Protein AF-A0AAV2DSJ8-F1 (afdb_monomer)

Radius of gyration: 17.19 Å; Cα contacts (8 Å, |Δi|>4): 142; chains: 1; bounding box: 40×31×48 Å

Sequence (180 aa):
MPILDLSQDTAHWESLSPNERHFITHILAFFAASNGIFLENLAGWFMKEVQFAEARAFYGFQIAIENIHSEMHILLLETYIKDFDEKSRLLCAIEMVPCVAEKAQWALKWIDSGESFAERLIVFACVEGIFFSDSFCTIFWLKKRGLMPVLTFSNELISRDEVLHCDFACLRWRGIGIRD

Foldseek 3Di:
DPDDDCPQQQVLLVVDDPVVNVVLLLLLLLLLQQLVLLLCLLVPPVCVVDDDPVVNVVSVVLSVVSVVSNVLSLVVNVSNDPDPVVNVLSNVCCPRPVVSVVVNVVLVCLSPDPDDPLVNLVSSLCCLPPVCPVSLVVLVVCVVVVHNVSSNVSSVVSNVSSVVSSVVSVVVSVCPPVPD

Secondary structure (DSSP, 8-state):
------HHHHHHHHHS-HHHHHHHHHHHHHHHHHHHHHHHHIIIIIHHH---HHHHHHHHHHHHHHHHHHHHHHHHHHHH---HHHHHHHHTHHHH-HHHHHHHHHHHHHHT----HHHHHHHHHHIIIIITHHHHHHHHHHHHTT--HHHHHHHHHHHHHHHHHHHHHHHHHHTTTT--

InterPro domains:
  IPR000358 Ribonucleotide reductase small subunit family [PF00268] (5-171)
  IPR000358 Ribonucleotide reductase small subunit family [PTHR23409] (5-171)
  IPR009078 Ferritin-like superfamily [SSF47240] (4-172)
  IPR012348 Ribonucleotide reductase-like [G3DSA:1.10.620.20] (4-177)
  IPR033909 Ribonucleotide reductase small subunit [cd01049] (5-171)

Structure (mmCIF, N/CA/C/O backbone):
data_AF-A0AAV2DSJ8-F1
#
_entry.id   AF-A0AAV2DSJ8-F1
#
loop_
_atom_site.group_PDB
_atom_site.id
_atom_site.type_symbol
_atom_site.label_atom_id
_atom_site.label_alt_id
_atom_site.label_comp_id
_atom_site.label_asym_id
_atom_site.label_entity_id
_atom_site.label_seq_id
_atom_site.pdbx_PDB_ins_code
_atom_site.Cartn_x
_atom_site.Cartn_y
_atom_site.Cartn_z
_atom_site.occupancy
_atom_site.B_iso_or_equiv
_atom_site.auth_seq_id
_atom_site.auth_comp_id
_atom_site.auth_asym_id
_atom_site.auth_atom_id
_atom_site.pdbx_PDB_model_num
ATOM 1 N N . MET A 1 1 ? 16.284 -4.602 5.422 1.00 45.22 1 MET A N 1
ATOM 2 C CA . MET A 1 1 ? 15.963 -6.028 5.665 1.00 45.22 1 MET A CA 1
ATOM 3 C C . MET A 1 1 ? 16.398 -6.885 4.454 1.00 45.22 1 MET A C 1
ATOM 5 O O . MET A 1 1 ? 15.988 -6.548 3.354 1.00 45.22 1 MET A O 1
ATOM 9 N N . PRO A 1 2 ? 17.253 -7.930 4.568 1.00 48.06 2 PRO A N 1
ATOM 10 C CA . PRO A 1 2 ? 17.905 -8.589 3.416 1.00 48.06 2 PRO A CA 1
ATOM 11 C C . PRO A 1 2 ? 17.187 -9.865 2.914 1.00 48.06 2 PRO A C 1
ATOM 13 O O . PRO A 1 2 ? 17.845 -10.853 2.603 1.00 48.06 2 PRO A O 1
ATOM 16 N N . ILE A 1 3 ? 15.850 -9.907 2.902 1.00 63.84 3 ILE A N 1
ATOM 17 C CA . ILE A 1 3 ? 15.117 -11.180 2.703 1.00 63.84 3 ILE A CA 1
ATOM 18 C C . ILE A 1 3 ? 14.783 -11.466 1.226 1.00 63.84 3 ILE A C 1
ATOM 20 O O . ILE A 1 3 ? 14.588 -12.624 0.866 1.00 63.84 3 ILE A O 1
ATOM 24 N N . LEU A 1 4 ? 14.752 -10.457 0.349 1.00 76.44 4 LEU A N 1
ATOM 25 C CA . LEU A 1 4 ? 14.287 -10.621 -1.034 1.00 76.44 4 LEU A CA 1
ATOM 26 C C . LEU A 1 4 ? 15.348 -10.173 -2.045 1.00 76.44 4 LEU A C 1
ATOM 28 O O . LEU A 1 4 ? 15.800 -9.030 -2.022 1.00 76.44 4 LEU A O 1
ATOM 32 N N . ASP A 1 5 ? 15.740 -11.087 -2.935 1.00 84.88 5 ASP A N 1
ATOM 33 C CA . ASP A 1 5 ? 16.658 -10.812 -4.042 1.00 84.88 5 ASP A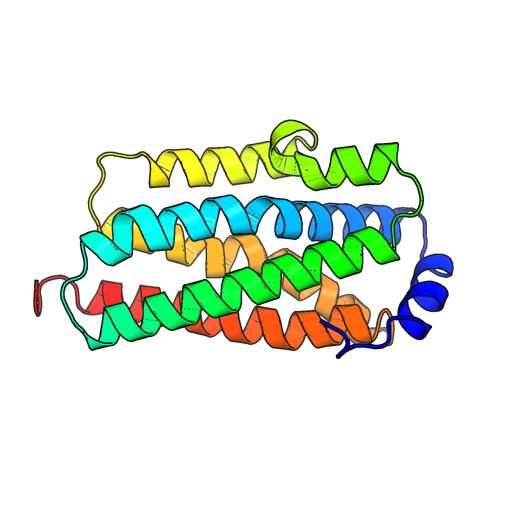 CA 1
ATOM 34 C C . ASP A 1 5 ? 15.907 -10.188 -5.227 1.00 84.88 5 ASP A C 1
ATOM 36 O O . ASP A 1 5 ? 15.189 -10.867 -5.959 1.00 84.88 5 ASP A O 1
ATOM 40 N N . LEU A 1 6 ? 16.099 -8.882 -5.422 1.00 89.88 6 LEU A N 1
ATOM 41 C CA . LEU A 1 6 ? 15.472 -8.080 -6.477 1.00 89.88 6 LEU A CA 1
ATOM 42 C C . LEU A 1 6 ? 16.240 -8.085 -7.813 1.00 89.88 6 LEU A C 1
ATOM 44 O O . LEU A 1 6 ? 15.896 -7.333 -8.734 1.00 89.88 6 LEU A O 1
ATOM 48 N N . SER A 1 7 ? 17.285 -8.906 -7.947 1.00 88.38 7 SER A N 1
ATOM 49 C CA . SER A 1 7 ? 18.089 -8.975 -9.173 1.00 88.38 7 SER A CA 1
ATOM 50 C C . SER A 1 7 ? 17.243 -9.329 -10.404 1.00 88.38 7 SER A C 1
ATOM 52 O O . SER A 1 7 ? 17.352 -8.670 -11.441 1.00 88.38 7 SER A O 1
ATOM 54 N N . GLN A 1 8 ? 16.336 -10.302 -10.272 1.00 91.62 8 GLN A N 1
ATOM 55 C CA . GLN A 1 8 ? 15.428 -10.722 -11.347 1.00 91.62 8 GLN A CA 1
ATOM 56 C C . GLN A 1 8 ? 14.412 -9.632 -11.705 1.00 91.62 8 GLN A C 1
ATOM 58 O O . GLN A 1 8 ? 14.163 -9.375 -12.884 1.00 91.62 8 GLN A O 1
ATOM 63 N N . ASP A 1 9 ? 13.868 -8.944 -10.700 1.00 94.62 9 ASP A N 1
ATOM 64 C CA . ASP A 1 9 ? 12.917 -7.855 -10.917 1.00 94.62 9 ASP A CA 1
ATOM 65 C C . ASP A 1 9 ? 13.539 -6.693 -11.689 1.00 94.62 9 ASP A C 1
ATOM 67 O O . ASP A 1 9 ? 12.859 -6.089 -12.512 1.00 94.62 9 ASP A O 1
ATOM 71 N N . THR A 1 10 ? 14.827 -6.402 -11.485 1.00 94.44 10 THR A N 1
ATOM 72 C CA . THR A 1 10 ? 15.518 -5.336 -12.231 1.00 94.44 10 THR A CA 1
ATOM 73 C C . THR A 1 10 ? 15.554 -5.646 -13.731 1.00 94.44 10 THR A C 1
ATOM 75 O O . THR A 1 10 ? 15.227 -4.784 -14.545 1.00 94.44 10 THR A O 1
ATOM 78 N N . ALA A 1 11 ? 15.859 -6.891 -14.109 1.00 94.75 11 ALA A N 1
ATOM 79 C CA . ALA A 1 11 ? 15.831 -7.310 -15.512 1.00 94.75 11 ALA A CA 1
ATOM 80 C C . ALA A 1 11 ? 14.408 -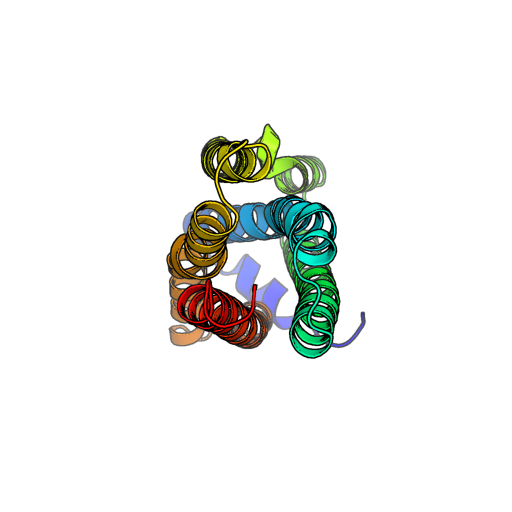7.268 -16.097 1.00 94.75 11 ALA A C 1
ATOM 82 O O . ALA A 1 11 ? 14.200 -6.818 -17.226 1.00 94.75 11 ALA A O 1
ATOM 83 N N . HIS A 1 12 ? 13.406 -7.699 -15.323 1.00 97.06 12 HIS A N 1
ATOM 84 C CA . HIS A 1 12 ? 12.007 -7.622 -15.745 1.00 97.06 12 HIS A CA 1
ATOM 85 C C . HIS A 1 12 ? 11.556 -6.167 -15.926 1.00 97.06 12 HIS A C 1
ATOM 87 O O . HIS A 1 12 ? 10.930 -5.853 -16.937 1.00 97.06 12 HIS A O 1
ATOM 93 N N . TRP A 1 13 ? 11.927 -5.270 -15.012 1.00 97.06 13 TRP A N 1
ATOM 94 C CA . TRP A 1 13 ? 11.601 -3.844 -15.047 1.00 97.06 13 TRP A CA 1
ATOM 95 C C . TRP A 1 13 ? 12.080 -3.152 -16.328 1.00 97.06 13 TRP A C 1
ATOM 97 O O . TRP A 1 13 ? 11.339 -2.387 -16.955 1.00 97.06 13 TRP A O 1
ATOM 107 N N . GLU A 1 14 ? 13.307 -3.451 -16.753 1.00 95.44 14 GLU A N 1
ATOM 108 C CA . GLU A 1 14 ? 13.881 -2.918 -17.991 1.00 95.44 14 GLU A CA 1
ATOM 109 C C . GLU A 1 14 ? 13.127 -3.410 -19.236 1.00 95.44 14 GLU A C 1
ATOM 111 O O . GLU A 1 14 ? 12.972 -2.656 -20.198 1.00 95.44 14 GLU A O 1
ATOM 116 N N . SER A 1 15 ? 12.585 -4.633 -19.195 1.00 95.75 15 SER A N 1
ATOM 117 C CA . SER A 1 15 ? 11.810 -5.221 -20.298 1.00 95.75 15 SER A CA 1
ATOM 118 C C . SER A 1 15 ? 10.382 -4.673 -20.438 1.00 95.75 15 SER A C 1
ATOM 120 O O . SER A 1 15 ? 9.751 -4.864 -21.479 1.00 95.75 15 SER A O 1
ATOM 122 N N . LEU A 1 16 ? 9.860 -3.990 -19.411 1.00 97.12 16 LEU A N 1
ATOM 123 C CA . LEU A 1 16 ? 8.516 -3.413 -19.441 1.00 97.12 16 LEU A CA 1
ATOM 124 C C . LEU A 1 16 ? 8.416 -2.261 -20.449 1.00 97.12 16 LEU A C 1
ATOM 126 O O . LEU A 1 16 ? 9.377 -1.544 -20.740 1.00 97.12 16 LEU A O 1
ATOM 130 N N . SER A 1 17 ? 7.214 -2.026 -20.961 1.00 97.25 17 SER A N 1
ATOM 131 C CA . SER A 1 17 ? 6.927 -0.827 -21.741 1.00 97.25 17 SER A CA 1
ATOM 132 C C . SER A 1 17 ? 6.966 0.431 -20.859 1.00 97.25 17 SER A C 1
ATOM 134 O O . SER A 1 17 ? 6.740 0.359 -19.646 1.00 97.25 17 SER A O 1
ATOM 136 N N . PRO A 1 18 ? 7.191 1.621 -21.447 1.00 96.81 18 PRO A N 1
ATOM 137 C CA . PRO A 1 18 ? 7.135 2.879 -20.704 1.00 96.81 18 PRO A CA 1
ATOM 138 C C . PRO A 1 18 ? 5.812 3.086 -19.955 1.00 96.81 18 PRO A C 1
ATOM 140 O O . PRO A 1 18 ? 5.823 3.584 -18.834 1.00 96.81 18 PRO A O 1
ATOM 143 N N . ASN A 1 19 ? 4.690 2.654 -20.541 1.00 96.56 19 ASN A N 1
ATOM 144 C CA . ASN A 1 19 ? 3.367 2.779 -19.927 1.00 96.56 19 ASN A CA 1
ATOM 145 C C . ASN A 1 19 ? 3.203 1.847 -18.720 1.00 96.56 19 ASN A C 1
ATOM 147 O O . ASN A 1 19 ? 2.654 2.263 -17.705 1.00 96.56 19 ASN A O 1
ATOM 151 N N . GLU A 1 20 ? 3.700 0.609 -18.803 1.00 96.31 20 GLU A N 1
ATOM 152 C CA . GLU A 1 20 ? 3.684 -0.321 -17.666 1.00 96.31 20 GLU A CA 1
ATOM 153 C C . GLU A 1 20 ? 4.554 0.193 -16.523 1.00 96.31 20 GLU A C 1
ATOM 155 O O . GLU A 1 20 ? 4.098 0.206 -15.382 1.00 96.31 20 GLU A O 1
ATOM 160 N N . ARG A 1 21 ? 5.767 0.683 -16.827 1.00 96.38 21 ARG A N 1
ATOM 161 C CA . ARG A 1 21 ? 6.623 1.313 -15.814 1.00 96.38 21 ARG A CA 1
ATOM 162 C C . ARG A 1 21 ? 5.930 2.506 -15.177 1.00 96.38 21 ARG A C 1
ATOM 164 O O . ARG A 1 21 ? 5.826 2.550 -13.962 1.00 96.38 21 ARG A O 1
ATOM 171 N N . HIS A 1 22 ? 5.401 3.428 -15.981 1.00 93.38 22 HIS A N 1
ATOM 172 C CA . HIS A 1 22 ? 4.687 4.601 -15.479 1.00 93.38 22 HIS A CA 1
ATOM 173 C C . HIS A 1 22 ? 3.554 4.210 -14.522 1.00 93.38 22 HIS A C 1
ATOM 175 O O . HIS A 1 22 ? 3.459 4.762 -13.427 1.00 93.38 22 HIS A O 1
ATOM 181 N N . PHE A 1 23 ? 2.743 3.224 -14.907 1.00 93.50 23 PHE A N 1
ATOM 182 C CA . PHE A 1 23 ? 1.622 2.753 -14.105 1.00 93.50 23 PHE A CA 1
ATOM 183 C C . PHE A 1 23 ? 2.072 2.127 -12.774 1.00 93.50 23 PHE A C 1
ATOM 185 O O . PHE A 1 23 ? 1.590 2.520 -11.713 1.00 93.50 23 PHE A O 1
ATOM 192 N N . ILE A 1 24 ? 3.043 1.208 -12.810 1.00 95.31 24 ILE A N 1
ATOM 193 C CA . ILE A 1 24 ? 3.575 0.545 -11.607 1.00 95.31 24 ILE A CA 1
ATOM 194 C C . ILE A 1 24 ? 4.252 1.558 -10.680 1.00 95.31 24 ILE A C 1
ATOM 196 O O . ILE A 1 24 ? 4.048 1.512 -9.470 1.00 95.31 24 ILE A O 1
ATOM 200 N N . THR A 1 25 ? 5.013 2.503 -11.234 1.00 93.75 25 THR A N 1
ATOM 201 C CA . THR A 1 25 ? 5.666 3.565 -10.466 1.00 93.75 25 THR A CA 1
ATOM 202 C C . THR A 1 25 ? 4.655 4.392 -9.677 1.00 93.75 25 THR A C 1
ATOM 204 O O . THR A 1 25 ? 4.896 4.683 -8.510 1.00 93.75 25 THR A O 1
ATOM 207 N N . HIS A 1 26 ? 3.513 4.747 -10.275 1.00 91.38 26 HIS A N 1
ATOM 208 C CA . HIS A 1 26 ? 2.488 5.535 -9.583 1.00 91.38 26 HIS A CA 1
ATOM 209 C C . HIS A 1 26 ? 1.773 4.731 -8.492 1.00 91.38 26 HIS A C 1
ATOM 211 O O . HIS A 1 26 ? 1.467 5.291 -7.443 1.00 91.38 26 HIS A O 1
ATOM 217 N N . ILE A 1 27 ? 1.575 3.423 -8.693 1.00 92.81 27 ILE A N 1
ATOM 218 C CA . ILE A 1 27 ? 1.076 2.526 -7.640 1.00 92.81 27 ILE A CA 1
ATOM 219 C C . ILE A 1 27 ? 2.057 2.468 -6.464 1.00 92.81 27 ILE A C 1
ATOM 221 O O . ILE A 1 27 ? 1.659 2.664 -5.319 1.00 92.81 27 ILE A O 1
ATOM 225 N N . LEU A 1 28 ? 3.344 2.235 -6.733 1.00 92.88 28 LEU A N 1
ATOM 226 C CA . LEU A 1 28 ? 4.359 2.156 -5.679 1.00 92.88 28 LEU A CA 1
ATOM 227 C C . LEU A 1 28 ? 4.521 3.483 -4.937 1.00 92.88 28 LEU A C 1
ATOM 229 O O . LEU A 1 28 ? 4.700 3.480 -3.727 1.00 92.88 28 LEU A O 1
ATOM 233 N N . ALA A 1 29 ? 4.424 4.609 -5.644 1.00 90.38 29 ALA A N 1
ATOM 234 C CA . ALA A 1 29 ? 4.484 5.934 -5.041 1.00 90.38 29 ALA A CA 1
ATOM 235 C C . ALA A 1 29 ? 3.280 6.209 -4.133 1.00 90.38 29 ALA A C 1
ATOM 237 O O . ALA A 1 29 ? 3.445 6.754 -3.045 1.00 90.38 29 ALA A O 1
ATOM 238 N N . PHE A 1 30 ? 2.082 5.787 -4.551 1.00 88.75 30 PHE A N 1
ATOM 239 C CA . PHE A 1 30 ? 0.900 5.827 -3.698 1.00 88.75 30 PHE A CA 1
ATOM 240 C C . PHE A 1 30 ? 1.131 5.029 -2.413 1.00 88.75 30 PHE A C 1
ATOM 242 O O . PHE A 1 30 ? 1.009 5.608 -1.341 1.00 88.75 30 PHE A O 1
ATOM 249 N N . PHE A 1 31 ? 1.546 3.763 -2.512 1.00 89.19 31 PHE A N 1
ATOM 250 C CA . PHE A 1 31 ? 1.772 2.912 -1.342 1.00 89.19 31 PHE A CA 1
ATOM 251 C C . PHE A 1 31 ? 2.898 3.401 -0.419 1.00 89.19 31 PHE A C 1
ATOM 253 O O . PHE A 1 31 ? 2.742 3.421 0.801 1.00 89.19 31 PHE A O 1
ATOM 260 N N . ALA A 1 32 ? 4.033 3.821 -0.987 1.00 85.69 32 ALA A N 1
ATOM 261 C CA . ALA A 1 32 ? 5.176 4.306 -0.215 1.00 85.69 32 ALA A CA 1
ATOM 262 C C . ALA A 1 32 ? 4.839 5.583 0.568 1.00 85.69 32 ALA A C 1
ATOM 264 O O . ALA A 1 32 ? 5.320 5.765 1.684 1.00 85.69 32 ALA A O 1
ATOM 265 N N . ALA A 1 33 ? 4.004 6.452 -0.005 1.00 78.69 33 ALA A N 1
ATOM 266 C CA . ALA A 1 33 ? 3.593 7.688 0.641 1.00 78.69 33 ALA A CA 1
ATOM 267 C C . ALA A 1 33 ? 2.410 7.474 1.607 1.00 78.69 33 ALA A C 1
ATOM 269 O O . ALA A 1 33 ? 2.335 8.126 2.646 1.00 78.69 33 ALA A O 1
ATOM 270 N N . SER A 1 34 ? 1.489 6.554 1.301 1.00 71.50 34 SER A N 1
ATOM 271 C CA . SER A 1 34 ? 0.226 6.418 2.029 1.00 71.50 34 SER A CA 1
ATOM 272 C C . SER A 1 34 ? 0.352 5.783 3.412 1.00 71.50 34 SER A C 1
ATOM 274 O O . SER A 1 34 ? -0.379 6.178 4.321 1.00 71.50 34 SER A O 1
ATOM 276 N N . ASN A 1 35 ? 1.278 4.838 3.607 1.00 67.44 35 ASN A N 1
ATOM 277 C CA . ASN A 1 35 ? 1.352 4.094 4.868 1.00 67.44 35 ASN A CA 1
ATOM 278 C C . ASN A 1 35 ? 1.669 4.982 6.079 1.00 67.44 35 ASN A C 1
ATOM 280 O O . ASN A 1 35 ? 1.156 4.720 7.163 1.00 67.44 35 ASN A O 1
ATOM 284 N N . GLY A 1 36 ? 2.431 6.069 5.908 1.00 66.31 36 GLY A N 1
ATOM 285 C CA . GLY A 1 36 ? 2.709 7.019 6.994 1.00 66.31 36 GLY A CA 1
ATOM 286 C C . GLY A 1 36 ? 1.443 7.685 7.550 1.00 66.31 36 GLY A C 1
ATOM 287 O O . GLY A 1 36 ? 1.273 7.764 8.765 1.00 66.31 36 GLY A O 1
ATOM 288 N N . ILE A 1 37 ? 0.513 8.078 6.672 1.00 67.44 37 ILE A N 1
ATOM 289 C CA . ILE A 1 37 ? -0.769 8.690 7.064 1.00 67.44 37 ILE A CA 1
ATOM 290 C C . ILE A 1 37 ? -1.642 7.685 7.829 1.00 67.44 37 ILE A C 1
ATOM 292 O O . ILE A 1 37 ? -2.260 8.022 8.841 1.00 67.44 37 ILE A O 1
ATOM 296 N N . PHE A 1 38 ? -1.700 6.438 7.358 1.00 68.00 38 PHE A N 1
ATOM 297 C CA . PHE A 1 38 ? -2.542 5.413 7.976 1.00 68.00 38 PHE A CA 1
ATOM 298 C C . PHE A 1 38 ? -1.984 4.923 9.318 1.00 68.00 38 PHE A C 1
ATOM 300 O O . PHE A 1 38 ? -2.752 4.744 10.268 1.00 68.00 38 PHE A O 1
ATOM 307 N N . LEU A 1 39 ? -0.656 4.818 9.445 1.00 70.31 39 LEU A N 1
ATOM 308 C CA . LEU A 1 39 ? 0.037 4.531 10.705 1.00 70.31 39 LEU A CA 1
ATOM 309 C C . LEU A 1 39 ? -0.227 5.595 11.775 1.00 70.31 39 LEU A C 1
ATOM 311 O O . LEU A 1 39 ? -0.521 5.246 12.922 1.00 70.31 39 LEU A O 1
ATOM 315 N N . GLU A 1 40 ? -0.163 6.881 11.414 1.00 67.00 40 GLU A N 1
ATOM 316 C CA . GLU A 1 40 ? -0.476 7.976 12.340 1.00 67.00 40 GLU A CA 1
ATOM 317 C C . GLU A 1 40 ? -1.929 7.913 12.829 1.00 67.00 40 GLU A C 1
ATOM 319 O O . GLU A 1 40 ? -2.188 8.125 14.017 1.00 67.00 40 GLU A O 1
ATOM 324 N N . ASN A 1 41 ? -2.872 7.523 11.965 1.00 66.31 41 ASN A N 1
ATOM 325 C CA . ASN A 1 41 ? -4.267 7.317 12.353 1.00 66.31 41 ASN A CA 1
ATOM 326 C C . ASN A 1 41 ? -4.445 6.138 13.332 1.00 66.31 41 ASN A C 1
ATOM 328 O O . ASN A 1 41 ? -5.069 6.291 14.390 1.00 66.31 41 ASN A O 1
ATOM 332 N N . LEU A 1 42 ? -3.869 4.970 13.019 1.00 64.38 42 LEU A N 1
ATOM 333 C CA . LEU A 1 42 ? -4.015 3.760 13.837 1.00 64.38 42 LEU A CA 1
ATOM 334 C C . LEU A 1 42 ? -3.409 3.945 15.238 1.00 64.38 42 LEU A C 1
ATOM 336 O O . LEU A 1 42 ? -4.026 3.608 16.255 1.00 64.38 42 LEU A O 1
ATOM 340 N N . ALA A 1 43 ? -2.204 4.521 15.292 1.00 65.69 43 ALA A N 1
ATOM 341 C CA . ALA A 1 43 ? -1.477 4.765 16.533 1.00 65.69 43 ALA A CA 1
ATOM 342 C C . ALA A 1 43 ? -2.052 5.950 17.329 1.00 65.69 43 ALA A C 1
ATOM 344 O O . ALA A 1 43 ? -2.063 5.928 18.564 1.00 65.69 43 ALA A O 1
ATOM 345 N N . GLY A 1 44 ? -2.522 6.989 16.635 1.00 67.88 44 GLY A N 1
ATOM 346 C CA . GLY A 1 44 ? -2.941 8.252 17.231 1.00 67.88 44 GLY A CA 1
ATOM 347 C C . GLY A 1 44 ? -4.333 8.228 17.856 1.00 67.88 44 GLY A C 1
ATOM 348 O O . GLY A 1 44 ? -4.500 8.799 18.939 1.00 67.88 44 GLY A O 1
ATOM 349 N N . TRP A 1 45 ? -5.302 7.570 17.212 1.00 75.12 45 TRP A N 1
ATOM 350 C CA . TRP A 1 45 ? -6.722 7.657 17.577 1.00 75.12 45 TRP A CA 1
ATOM 351 C C . TRP A 1 45 ? -7.293 6.316 18.039 1.00 75.12 45 TRP A C 1
ATOM 353 O O . TRP A 1 45 ? -7.703 6.189 19.194 1.00 75.12 45 TRP A O 1
ATOM 363 N N . PHE A 1 46 ? -7.233 5.272 17.207 1.00 81.56 46 PHE A N 1
ATOM 364 C CA . PHE A 1 46 ? -7.866 3.984 17.529 1.00 81.56 46 PHE A CA 1
ATOM 365 C C . PHE A 1 46 ? -7.270 3.315 18.767 1.00 81.56 46 PHE A C 1
ATOM 367 O O . PHE A 1 46 ? -8.009 2.843 19.631 1.00 81.56 46 PHE A O 1
ATOM 374 N N . MET A 1 47 ? -5.945 3.352 18.916 1.00 82.69 47 MET A N 1
ATOM 375 C CA . MET A 1 47 ? -5.265 2.826 20.104 1.00 82.69 47 MET A CA 1
ATOM 376 C C . MET A 1 47 ? -5.591 3.582 21.402 1.00 82.69 47 MET A C 1
ATOM 378 O O . MET A 1 47 ? -5.403 3.027 22.488 1.00 82.69 47 MET A O 1
ATOM 382 N N . LYS A 1 48 ? -6.060 4.836 21.314 1.00 82.50 48 LYS A N 1
ATOM 383 C CA . LYS A 1 48 ? -6.490 5.628 22.477 1.00 82.50 48 LYS A CA 1
ATOM 384 C C . LYS A 1 48 ? -7.959 5.409 22.810 1.00 82.50 48 LYS A C 1
ATOM 386 O O . LYS A 1 48 ? -8.299 5.377 23.988 1.00 82.50 48 LYS A O 1
ATOM 391 N N . GLU A 1 49 ? -8.809 5.275 21.797 1.00 84.88 49 GLU A N 1
AT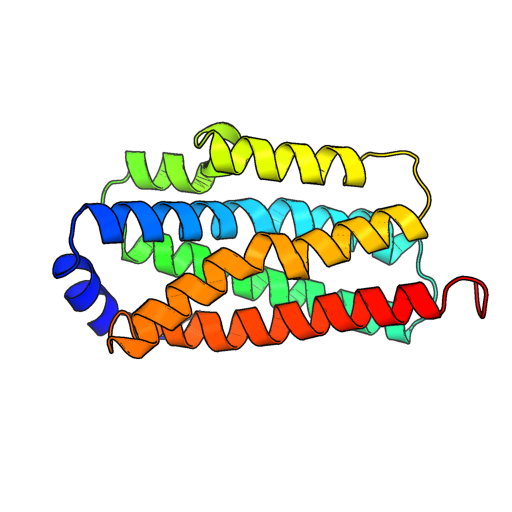OM 392 C CA . GLU A 1 49 ? -10.255 5.104 21.963 1.00 84.88 49 GLU A CA 1
ATOM 393 C C . GLU A 1 49 ? -10.612 3.671 22.384 1.00 84.88 49 GLU A C 1
ATOM 395 O O . GLU A 1 49 ? -11.468 3.462 23.243 1.00 84.88 49 GLU A O 1
ATOM 400 N N . VAL A 1 50 ? -9.908 2.665 21.859 1.00 85.50 50 VAL A N 1
ATOM 401 C CA . VAL A 1 50 ? -10.196 1.255 22.143 1.00 85.50 50 VAL A CA 1
ATOM 402 C C . VAL A 1 50 ? -9.499 0.784 23.421 1.00 85.50 50 VAL A C 1
ATOM 404 O O . VAL A 1 50 ? -8.275 0.743 23.504 1.00 85.50 50 VAL A O 1
ATOM 407 N N . GLN A 1 51 ? -10.288 0.360 24.415 1.00 82.56 51 GLN A N 1
ATOM 408 C CA . GLN A 1 51 ? -9.770 -0.083 25.719 1.00 82.56 51 GLN A CA 1
ATOM 409 C C . GLN A 1 51 ? -9.535 -1.598 25.830 1.00 82.56 51 GLN A C 1
ATOM 411 O O . GLN A 1 51 ? -8.815 -2.038 26.726 1.00 82.56 51 GLN A O 1
ATOM 416 N N . PHE A 1 52 ? -10.103 -2.412 24.934 1.00 85.06 52 PHE A N 1
ATOM 417 C CA . PHE A 1 52 ? -9.956 -3.872 24.993 1.00 85.06 52 PHE A CA 1
ATOM 418 C C . PHE A 1 52 ? -8.531 -4.310 24.674 1.00 85.06 52 PHE A C 1
ATOM 420 O O . PHE A 1 52 ? -7.967 -3.924 23.646 1.00 85.06 52 PHE A O 1
ATOM 427 N N . ALA A 1 53 ? -7.969 -5.160 25.531 1.00 90.50 53 ALA A N 1
ATOM 428 C CA . ALA A 1 53 ? -6.593 -5.622 25.404 1.00 90.50 53 ALA A CA 1
ATOM 429 C C . ALA A 1 53 ? -6.362 -6.394 24.096 1.00 90.50 53 ALA A C 1
ATOM 431 O O . ALA A 1 53 ? -5.340 -6.200 23.446 1.00 90.50 53 ALA A O 1
ATOM 432 N N . GLU A 1 54 ? -7.322 -7.215 23.674 1.00 90.62 54 GLU A N 1
ATOM 433 C CA . GLU A 1 54 ? -7.244 -8.016 22.452 1.00 90.62 54 GLU A CA 1
ATOM 434 C C . GLU A 1 54 ? -7.225 -7.134 21.202 1.00 90.62 54 GLU A C 1
ATOM 436 O O . GLU A 1 54 ? -6.432 -7.360 20.291 1.00 90.62 54 GLU A O 1
ATOM 441 N N . ALA A 1 55 ? -8.054 -6.088 21.177 1.00 89.94 55 ALA A N 1
ATOM 442 C CA . ALA A 1 55 ? -8.087 -5.158 20.057 1.00 89.94 55 ALA A CA 1
ATOM 443 C C . ALA A 1 55 ? -6.824 -4.292 20.004 1.00 89.94 55 ALA A C 1
ATOM 445 O O . ALA A 1 55 ? -6.267 -4.075 18.932 1.00 89.94 55 ALA A O 1
ATOM 446 N N . ARG A 1 56 ? -6.311 -3.866 21.163 1.00 90.25 56 ARG A N 1
ATOM 447 C CA . ARG A 1 56 ? -5.020 -3.170 21.243 1.00 90.25 56 ARG A CA 1
ATOM 448 C C . ARG A 1 56 ? -3.851 -4.059 20.827 1.00 90.25 56 ARG A C 1
ATOM 450 O O . ARG A 1 56 ? -2.916 -3.566 20.205 1.00 90.25 56 ARG A O 1
ATOM 457 N N . ALA A 1 57 ? -3.897 -5.353 21.143 1.00 92.38 57 ALA A N 1
ATOM 458 C CA . ALA A 1 57 ? -2.904 -6.313 20.675 1.00 92.38 57 ALA A CA 1
ATOM 459 C C . ALA A 1 57 ? -2.950 -6.447 19.147 1.00 92.38 57 ALA A C 1
ATOM 461 O O . ALA A 1 57 ? -1.901 -6.387 18.511 1.00 92.38 57 ALA A O 1
ATOM 462 N N . PHE A 1 58 ? -4.150 -6.548 18.560 1.00 93.25 58 PHE A N 1
ATOM 463 C CA . PHE A 1 58 ? -4.318 -6.572 17.106 1.00 93.25 58 PHE A CA 1
ATOM 464 C C . PHE A 1 58 ? -3.748 -5.310 16.450 1.00 93.25 58 PHE A C 1
ATOM 466 O O . PHE A 1 58 ? -2.877 -5.415 15.594 1.00 93.25 58 PHE A O 1
ATOM 473 N N . TYR A 1 59 ? -4.159 -4.119 16.897 1.00 91.44 59 TYR A N 1
ATOM 474 C CA . TYR A 1 59 ? -3.649 -2.859 16.348 1.00 91.44 59 TYR A CA 1
ATOM 475 C C . TYR A 1 59 ? -2.135 -2.696 16.541 1.00 91.44 59 TYR A C 1
ATOM 477 O O . TYR A 1 59 ? -1.462 -2.159 15.669 1.00 91.44 59 TYR A O 1
ATOM 485 N N . GLY A 1 60 ? -1.568 -3.198 17.643 1.00 91.50 60 GLY A N 1
ATOM 486 C CA . GLY A 1 60 ? -0.117 -3.236 17.835 1.00 91.50 60 GLY A CA 1
ATOM 487 C C . GLY A 1 60 ? 0.603 -4.096 16.789 1.00 91.50 60 GLY A C 1
ATOM 488 O O . GLY A 1 60 ? 1.643 -3.687 16.274 1.00 91.50 60 GLY A O 1
ATOM 489 N N . PHE A 1 61 ? 0.040 -5.258 16.441 1.00 93.31 61 PHE A N 1
ATOM 490 C CA . PHE A 1 61 ? 0.557 -6.099 15.357 1.00 93.31 61 PHE A CA 1
ATOM 491 C C . PHE A 1 61 ? 0.375 -5.455 13.984 1.00 93.31 61 PHE A C 1
ATOM 493 O O . PHE A 1 61 ? 1.314 -5.471 13.194 1.00 93.31 61 PHE A O 1
ATOM 500 N N . GLN A 1 62 ? -0.786 -4.852 13.728 1.00 92.50 62 GLN A N 1
ATOM 501 C CA . GLN A 1 62 ? -1.053 -4.123 12.492 1.00 92.50 62 GLN A CA 1
ATOM 502 C C . GLN A 1 62 ? -0.020 -3.008 12.286 1.00 92.50 62 GLN A C 1
ATOM 504 O O . GLN A 1 62 ? 0.651 -2.995 11.265 1.00 92.50 62 GLN A O 1
ATOM 509 N N . ILE A 1 63 ? 0.237 -2.161 13.291 1.00 90.75 63 ILE A N 1
ATOM 510 C CA . ILE A 1 63 ? 1.281 -1.116 13.229 1.00 90.75 63 ILE A CA 1
ATOM 511 C C . ILE A 1 63 ? 2.650 -1.700 12.860 1.00 90.75 63 ILE A C 1
ATOM 513 O O . ILE A 1 63 ? 3.387 -1.120 12.064 1.00 90.75 63 ILE A O 1
ATOM 517 N N . ALA A 1 64 ? 3.028 -2.837 13.446 1.00 92.12 64 ALA A N 1
ATOM 518 C CA . ALA A 1 64 ? 4.304 -3.470 13.126 1.00 92.12 64 ALA A CA 1
ATOM 519 C C . ALA A 1 64 ? 4.355 -3.940 11.660 1.00 92.12 64 ALA A C 1
ATOM 521 O O . ALA A 1 64 ? 5.363 -3.728 10.988 1.00 92.12 64 ALA A O 1
ATOM 522 N N . ILE A 1 65 ? 3.270 -4.539 11.167 1.00 92.75 65 ILE A N 1
ATOM 523 C CA . ILE A 1 65 ? 3.138 -5.020 9.788 1.00 92.75 65 ILE A CA 1
ATOM 524 C C . ILE A 1 65 ? 3.139 -3.850 8.789 1.00 92.75 65 ILE A C 1
ATOM 526 O O . ILE A 1 65 ? 3.899 -3.893 7.825 1.00 92.75 65 ILE A O 1
ATOM 530 N N . GLU A 1 66 ? 2.418 -2.764 9.067 1.00 91.06 66 GLU A N 1
ATOM 531 C CA . GLU A 1 66 ? 2.373 -1.566 8.211 1.00 91.06 66 GLU A CA 1
ATOM 532 C C . GLU A 1 66 ? 3.746 -0.907 8.019 1.00 91.06 66 GLU A C 1
ATOM 534 O O . GLU A 1 66 ? 4.076 -0.386 6.946 1.00 91.06 66 GLU A O 1
ATOM 539 N N . ASN A 1 67 ? 4.590 -0.942 9.055 1.00 89.94 67 ASN A N 1
ATOM 540 C CA . ASN A 1 67 ? 5.968 -0.463 8.953 1.00 89.94 67 ASN A CA 1
ATOM 541 C C . ASN A 1 67 ? 6.809 -1.358 8.028 1.00 89.94 67 ASN A C 1
ATOM 543 O O . ASN A 1 67 ? 7.625 -0.853 7.256 1.00 89.94 67 ASN A O 1
ATOM 547 N N . ILE A 1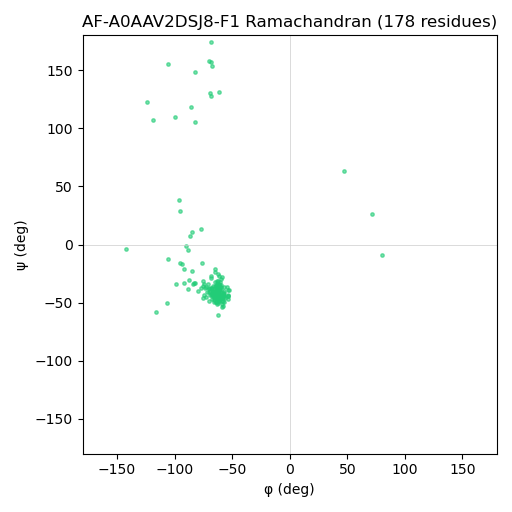 68 ? 6.587 -2.677 8.060 1.00 92.38 68 ILE A N 1
ATOM 548 C CA . ILE A 1 68 ? 7.242 -3.625 7.147 1.00 92.38 68 ILE A CA 1
ATOM 549 C C . ILE A 1 68 ? 6.757 -3.400 5.712 1.00 92.38 68 ILE A C 1
ATOM 551 O O . ILE A 1 68 ? 7.570 -3.385 4.788 1.00 92.38 68 ILE A O 1
ATOM 555 N N . HIS A 1 69 ? 5.457 -3.184 5.506 1.00 92.38 69 HIS A N 1
ATOM 556 C CA . HIS A 1 69 ? 4.906 -2.841 4.193 1.00 92.38 69 HIS A CA 1
ATOM 557 C C . HIS A 1 69 ? 5.527 -1.555 3.641 1.00 92.38 69 HIS A C 1
ATOM 559 O O . HIS A 1 69 ? 5.940 -1.521 2.482 1.00 92.38 69 HIS A O 1
ATOM 565 N N . SER A 1 70 ? 5.675 -0.528 4.482 1.00 89.75 70 SER A N 1
ATOM 566 C CA . SER A 1 70 ? 6.329 0.735 4.113 1.00 89.75 70 SER A CA 1
ATOM 567 C C . SER A 1 70 ? 7.773 0.518 3.654 1.00 89.75 70 SER A C 1
ATOM 569 O O . SER A 1 70 ? 8.154 0.987 2.581 1.00 89.75 70 SER A O 1
ATOM 571 N N . GLU A 1 71 ? 8.571 -0.238 4.423 1.00 91.00 71 GLU A N 1
ATOM 572 C CA . GLU A 1 71 ? 9.949 -0.588 4.041 1.00 91.00 71 GLU A CA 1
ATOM 573 C C . GLU A 1 71 ? 9.972 -1.326 2.696 1.00 91.00 71 GLU A C 1
ATOM 575 O O . GLU A 1 71 ? 10.788 -1.009 1.829 1.00 91.00 71 GLU A O 1
ATOM 580 N N . MET A 1 72 ? 9.052 -2.273 2.490 1.00 93.62 72 MET A N 1
ATOM 581 C CA . MET A 1 72 ? 8.958 -3.035 1.247 1.00 93.62 72 MET A CA 1
ATOM 582 C C . MET A 1 72 ? 8.646 -2.150 0.035 1.00 93.62 72 MET A C 1
ATOM 584 O O . MET A 1 72 ? 9.320 -2.273 -0.989 1.00 93.62 72 MET A O 1
ATOM 588 N N . HIS A 1 73 ? 7.673 -1.241 0.130 1.00 93.00 73 HIS A N 1
ATOM 589 C CA . HIS A 1 73 ? 7.329 -0.334 -0.969 1.00 93.00 73 HIS A CA 1
ATOM 590 C C . HIS A 1 73 ? 8.467 0.633 -1.307 1.00 93.00 73 HIS A C 1
ATOM 592 O O . HIS A 1 73 ? 8.780 0.815 -2.487 1.00 93.00 73 HIS A O 1
ATOM 598 N N . ILE A 1 74 ? 9.128 1.198 -0.291 1.00 91.31 74 ILE A N 1
ATOM 599 C CA . ILE A 1 74 ? 10.294 2.069 -0.482 1.00 91.31 74 ILE A CA 1
ATOM 600 C C . ILE A 1 74 ? 11.424 1.288 -1.156 1.00 91.31 74 ILE A C 1
ATOM 602 O O . ILE A 1 74 ? 11.959 1.752 -2.160 1.00 91.31 74 ILE A O 1
ATOM 606 N N . LEU A 1 75 ? 11.737 0.076 -0.688 1.00 92.81 75 LEU A N 1
ATOM 607 C CA . LEU A 1 75 ? 12.783 -0.765 -1.273 1.00 92.81 75 LEU A CA 1
ATOM 608 C C . LEU A 1 75 ? 12.524 -1.070 -2.758 1.00 92.81 75 LEU A C 1
ATOM 610 O O . LEU A 1 75 ? 13.441 -0.980 -3.580 1.00 92.81 75 LEU A O 1
ATOM 614 N N . LEU A 1 76 ? 11.284 -1.415 -3.118 1.00 94.50 76 LEU A N 1
ATOM 615 C CA . LEU A 1 76 ? 10.882 -1.657 -4.509 1.00 94.50 76 LEU A CA 1
ATOM 616 C C . LEU A 1 76 ? 11.076 -0.393 -5.357 1.00 94.50 76 LEU A C 1
ATOM 618 O O . LEU A 1 76 ? 11.711 -0.436 -6.413 1.00 94.50 76 LEU A O 1
ATOM 622 N N . LEU A 1 77 ? 10.595 0.751 -4.866 1.00 93.31 77 LEU A N 1
ATOM 623 C CA . LEU A 1 77 ? 10.696 2.033 -5.559 1.00 93.31 77 LEU A CA 1
ATOM 624 C C . LEU A 1 77 ? 12.156 2.473 -5.741 1.00 93.31 77 LEU A C 1
ATOM 626 O O . LEU A 1 77 ? 12.559 2.858 -6.839 1.00 93.31 77 LEU A O 1
ATOM 630 N N . GLU A 1 78 ? 12.983 2.344 -4.704 1.00 92.44 78 GLU A N 1
ATOM 631 C CA . GLU A 1 78 ? 14.412 2.649 -4.764 1.00 92.44 78 GLU A CA 1
ATOM 632 C C . GLU A 1 78 ? 15.174 1.753 -5.739 1.00 92.44 78 GLU A C 1
ATOM 634 O O . GLU A 1 78 ? 16.143 2.202 -6.365 1.00 92.44 78 GLU A O 1
ATOM 639 N N . THR A 1 79 ? 14.733 0.502 -5.866 1.00 93.88 79 THR A N 1
ATOM 640 C CA . THR A 1 79 ? 15.328 -0.483 -6.764 1.00 93.88 79 THR A CA 1
ATOM 641 C C . THR A 1 79 ? 14.998 -0.177 -8.218 1.00 93.88 79 THR A C 1
ATOM 643 O O . THR A 1 79 ? 15.895 -0.212 -9.063 1.00 93.88 79 THR A O 1
ATOM 646 N N . TYR A 1 80 ? 13.744 0.149 -8.527 1.00 94.88 80 TYR A N 1
ATOM 647 C CA . TYR A 1 80 ? 13.282 0.342 -9.904 1.00 94.88 80 TYR A CA 1
ATOM 648 C C . TYR A 1 80 ? 13.604 1.729 -10.463 1.00 94.88 80 TYR A C 1
ATOM 650 O O . TYR A 1 80 ? 13.880 1.873 -11.657 1.00 94.88 80 TYR A O 1
ATOM 658 N N . ILE A 1 81 ? 13.602 2.756 -9.610 1.00 94.81 81 ILE A N 1
ATOM 659 C CA . ILE A 1 81 ? 13.823 4.143 -10.018 1.00 94.81 81 ILE A CA 1
ATOM 660 C C . ILE A 1 81 ? 15.271 4.532 -9.728 1.00 94.81 81 ILE A C 1
ATOM 662 O O . ILE A 1 81 ? 15.692 4.654 -8.578 1.00 94.81 81 ILE A O 1
ATOM 666 N N . LYS A 1 82 ? 16.059 4.704 -10.794 1.00 92.56 82 LYS A N 1
ATOM 667 C CA . LYS A 1 82 ? 17.477 5.087 -10.693 1.00 92.56 82 LYS A CA 1
ATOM 668 C C . LYS A 1 82 ? 17.684 6.597 -10.647 1.00 92.56 82 LYS A C 1
ATOM 670 O O . LYS A 1 82 ? 18.643 7.048 -10.031 1.00 92.56 82 LYS A O 1
ATOM 675 N N . ASP A 1 83 ? 16.796 7.349 -11.290 1.00 94.25 83 ASP A N 1
ATOM 676 C CA . ASP A 1 83 ? 16.838 8.806 -11.285 1.00 94.25 83 ASP A CA 1
ATOM 677 C C . ASP A 1 83 ? 16.517 9.350 -9.888 1.00 94.25 83 ASP A C 1
ATOM 679 O O . ASP A 1 83 ? 15.527 8.956 -9.266 1.00 94.25 83 ASP A O 1
ATOM 683 N N . PHE A 1 84 ? 17.394 10.210 -9.373 1.00 92.56 84 PHE A N 1
ATOM 684 C CA . PHE A 1 84 ? 17.301 10.707 -8.003 1.00 92.56 84 PHE A CA 1
ATOM 685 C C . PHE A 1 84 ? 16.146 11.696 -7.828 1.00 92.56 84 PHE A C 1
ATOM 687 O O . PHE A 1 84 ? 15.422 11.616 -6.834 1.00 92.56 84 PHE A O 1
ATOM 694 N N . ASP A 1 85 ? 15.948 12.589 -8.797 1.00 93.12 85 ASP A N 1
ATOM 695 C CA . ASP A 1 85 ? 14.927 13.631 -8.718 1.00 93.12 85 ASP A CA 1
ATOM 696 C C . ASP A 1 85 ? 13.525 13.022 -8.816 1.00 93.12 85 ASP A C 1
ATOM 698 O O . ASP A 1 85 ? 12.649 13.332 -8.008 1.00 93.12 85 ASP A O 1
ATOM 702 N N . GLU A 1 86 ? 13.328 12.077 -9.737 1.00 92.31 86 GLU A N 1
ATOM 703 C CA . GLU A 1 86 ? 12.078 11.334 -9.869 1.00 92.31 86 GLU A CA 1
ATOM 704 C C . GLU A 1 86 ? 11.800 10.488 -8.625 1.00 92.31 86 GLU A C 1
ATOM 706 O O . GLU A 1 86 ? 10.683 10.488 -8.114 1.00 92.31 86 GLU A O 1
ATOM 711 N N . LYS A 1 87 ? 12.814 9.809 -8.078 1.00 91.50 87 LYS A N 1
ATOM 712 C CA . LYS A 1 87 ? 12.673 9.067 -6.819 1.00 91.50 87 LYS A CA 1
ATOM 713 C C . LYS A 1 87 ? 12.223 9.980 -5.679 1.00 91.50 87 LYS A C 1
ATOM 715 O O . LYS A 1 87 ? 11.266 9.64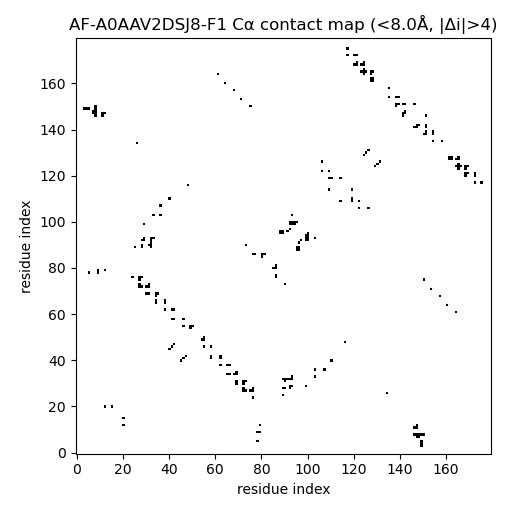7 -4.985 1.00 91.50 87 LYS A O 1
ATOM 720 N N . SER A 1 88 ? 12.875 11.130 -5.513 1.00 89.31 88 SER A N 1
ATOM 721 C CA . SER A 1 88 ? 12.515 12.125 -4.497 1.00 89.31 88 SER A CA 1
ATOM 722 C C . SER A 1 88 ? 11.070 12.604 -4.675 1.00 89.31 88 SER A C 1
ATOM 724 O O . SER A 1 88 ? 10.280 12.590 -3.732 1.00 89.31 88 SER A O 1
ATOM 726 N N . ARG A 1 89 ? 10.671 12.912 -5.917 1.00 90.62 89 ARG A N 1
ATOM 727 C CA . ARG A 1 89 ? 9.299 13.308 -6.258 1.00 90.62 89 ARG A CA 1
ATOM 728 C C . ARG A 1 89 ? 8.268 12.243 -5.874 1.00 90.62 89 ARG A C 1
ATOM 730 O O . ARG A 1 89 ? 7.201 12.586 -5.372 1.00 90.62 89 ARG A O 1
ATOM 737 N N . LEU A 1 90 ? 8.567 10.968 -6.118 1.00 90.88 90 LEU A N 1
ATOM 738 C CA . LEU A 1 90 ? 7.660 9.851 -5.840 1.00 90.88 90 LEU A CA 1
ATOM 739 C C . LEU A 1 90 ? 7.579 9.500 -4.350 1.00 90.88 90 LEU A C 1
ATOM 741 O O . LEU A 1 90 ? 6.519 9.095 -3.886 1.00 90.88 90 LEU A O 1
ATOM 745 N N . LEU A 1 91 ? 8.658 9.687 -3.587 1.00 87.56 91 LEU A N 1
ATOM 746 C CA . LEU A 1 91 ? 8.619 9.557 -2.126 1.00 87.56 91 LEU A CA 1
ATOM 747 C C . LEU A 1 91 ? 7.786 10.677 -1.480 1.00 87.56 91 LEU A C 1
ATOM 749 O O . LEU A 1 91 ? 7.155 10.457 -0.452 1.00 87.56 91 LEU A O 1
ATOM 753 N N . CYS A 1 92 ? 7.695 11.838 -2.134 1.00 87.62 92 CYS A N 1
ATOM 754 C CA . CYS A 1 92 ? 6.796 12.935 -1.765 1.00 87.62 92 CYS A CA 1
ATOM 755 C C . CYS A 1 92 ? 5.465 12.912 -2.549 1.00 87.62 92 CYS A C 1
ATOM 757 O O . CYS A 1 92 ? 4.869 13.962 -2.801 1.00 87.62 92 CYS A O 1
ATOM 759 N N . ALA A 1 93 ? 4.977 11.740 -2.977 1.00 86.19 93 ALA A N 1
ATOM 760 C CA . ALA A 1 93 ? 3.839 11.653 -3.900 1.00 86.19 93 ALA A CA 1
ATOM 761 C C . ALA A 1 93 ? 2.525 12.250 -3.373 1.00 86.19 93 ALA A C 1
ATOM 763 O O . ALA A 1 93 ? 1.726 12.723 -4.178 1.00 86.19 93 ALA A O 1
ATOM 764 N N . ILE A 1 94 ? 2.309 12.296 -2.055 1.00 84.00 94 ILE A N 1
ATOM 765 C CA . ILE A 1 94 ? 1.143 12.974 -1.455 1.00 84.00 94 ILE A CA 1
ATOM 766 C C . ILE A 1 94 ? 1.095 14.467 -1.809 1.00 84.00 94 ILE A C 1
ATOM 768 O O . ILE A 1 94 ? 0.013 15.033 -1.917 1.00 84.00 94 ILE A O 1
ATOM 772 N N . GLU A 1 95 ? 2.244 15.102 -2.026 1.00 84.69 95 GLU A N 1
ATOM 773 C CA . GLU A 1 95 ? 2.330 16.517 -2.400 1.00 84.69 95 GLU A CA 1
ATOM 774 C C . GLU A 1 95 ? 2.530 16.694 -3.910 1.00 84.69 95 GLU A C 1
ATOM 776 O O . GLU A 1 95 ? 2.031 17.645 -4.510 1.00 84.69 95 GLU A O 1
ATOM 781 N N . MET A 1 96 ? 3.254 15.763 -4.535 1.00 86.62 96 MET A N 1
ATOM 782 C CA . MET A 1 96 ? 3.805 15.938 -5.881 1.00 86.62 96 MET A CA 1
ATOM 783 C C . MET A 1 96 ? 3.072 15.152 -6.977 1.00 86.62 96 MET A C 1
ATOM 785 O O . MET A 1 96 ? 3.328 15.376 -8.164 1.00 86.62 96 MET A O 1
ATOM 789 N N . VAL A 1 97 ? 2.189 14.213 -6.623 1.00 87.81 97 VAL A N 1
ATOM 790 C CA . VAL A 1 97 ? 1.413 13.400 -7.573 1.00 87.81 97 VAL A CA 1
ATOM 791 C C . VAL A 1 97 ? -0.080 13.673 -7.355 1.00 87.81 97 VAL A C 1
ATOM 793 O O . VAL A 1 97 ? -0.645 13.181 -6.381 1.00 87.81 97 VAL A O 1
ATOM 796 N N . PRO A 1 98 ? -0.761 14.408 -8.259 1.00 90.44 98 PRO A N 1
ATOM 797 C CA . PRO A 1 98 ? -2.128 14.883 -8.022 1.00 90.44 98 PRO A CA 1
ATOM 798 C C . PRO A 1 98 ? -3.141 13.796 -7.634 1.00 90.44 98 PRO A C 1
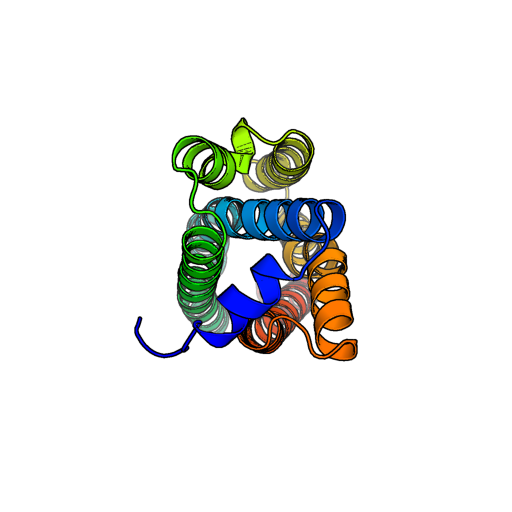ATOM 800 O O . PRO A 1 98 ? -3.885 13.966 -6.675 1.00 90.44 98 PRO A O 1
ATOM 803 N N . CYS A 1 99 ? -3.140 12.644 -8.313 1.00 87.62 99 CYS A N 1
ATOM 804 C CA . CYS A 1 99 ? -4.081 11.564 -7.996 1.00 87.62 99 CYS A CA 1
ATOM 805 C C . CYS A 1 99 ? -3.812 10.901 -6.632 1.00 87.62 99 CYS A C 1
ATOM 807 O O . CYS A 1 99 ? -4.742 10.419 -5.987 1.00 87.62 99 CYS A O 1
ATOM 809 N N . VAL A 1 100 ? -2.556 10.893 -6.176 1.00 87.75 100 VAL A N 1
ATOM 810 C CA . VAL A 1 100 ? -2.176 10.414 -4.838 1.00 87.75 100 VAL A CA 1
ATOM 811 C C . VAL A 1 100 ? -2.578 11.444 -3.789 1.00 87.75 100 VAL A C 1
ATOM 813 O O . VAL A 1 100 ? -3.177 11.077 -2.779 1.00 87.75 100 VAL A O 1
ATOM 816 N N . ALA A 1 101 ? -2.325 12.725 -4.066 1.00 88.62 101 ALA A N 1
ATOM 817 C CA . ALA A 1 101 ? -2.713 13.842 -3.217 1.00 88.62 101 ALA A CA 1
ATOM 818 C C . ALA A 1 101 ? -4.221 13.851 -2.937 1.00 88.62 101 ALA A C 1
ATOM 820 O O . ALA A 1 101 ? -4.629 13.963 -1.785 1.00 88.62 101 ALA A O 1
ATOM 821 N N . GLU A 1 102 ? -5.059 13.664 -3.960 1.00 90.06 102 GLU A N 1
ATOM 822 C CA . GLU A 1 102 ? -6.518 13.623 -3.796 1.00 90.06 102 GLU A CA 1
ATOM 823 C C . GLU A 1 102 ? -6.978 12.464 -2.895 1.00 90.06 102 GLU A C 1
ATOM 825 O O . GLU A 1 102 ? -7.794 12.675 -1.992 1.00 90.06 102 GLU A O 1
ATOM 830 N N . LYS A 1 103 ? -6.428 11.250 -3.075 1.00 87.00 103 LYS A N 1
ATOM 831 C CA . LYS A 1 103 ? -6.736 10.096 -2.203 1.00 87.00 103 LYS A CA 1
ATOM 832 C C . LYS A 1 103 ? -6.288 10.350 -0.761 1.00 87.00 103 LYS A C 1
ATOM 834 O O . LYS A 1 103 ? -7.036 10.054 0.170 1.00 87.00 103 LYS A O 1
ATOM 839 N N . ALA A 1 104 ? -5.096 10.917 -0.579 1.00 85.31 104 ALA A N 1
ATOM 840 C CA . ALA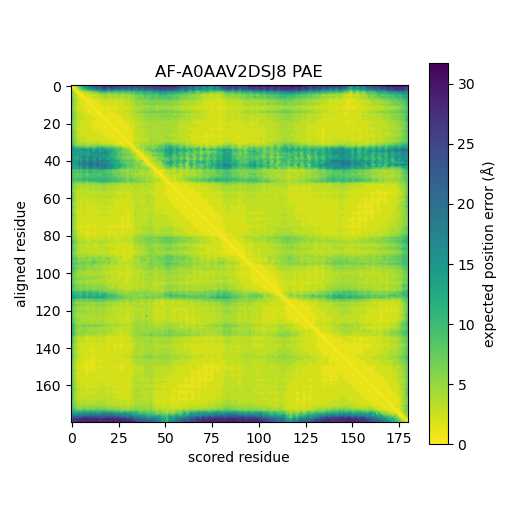 A 1 104 ? -4.546 11.234 0.735 1.00 85.31 104 ALA A CA 1
ATOM 841 C C . ALA A 1 104 ? -5.362 12.315 1.456 1.00 85.31 104 ALA A C 1
ATOM 843 O O . ALA A 1 104 ? -5.730 12.140 2.614 1.00 85.31 104 ALA A O 1
ATOM 844 N N . GLN A 1 105 ? -5.724 13.397 0.763 1.00 87.75 105 GLN A N 1
ATOM 845 C CA . GLN A 1 105 ? -6.567 14.464 1.308 1.00 87.75 105 GLN A CA 1
ATOM 846 C C . GLN A 1 105 ? -7.954 13.953 1.699 1.00 87.75 105 GLN A C 1
ATOM 848 O O . GLN A 1 105 ? -8.481 14.346 2.741 1.00 87.75 105 GLN A O 1
ATOM 853 N N . TRP A 1 106 ? -8.541 13.058 0.896 1.00 89.12 106 TRP A N 1
ATOM 854 C CA . TRP A 1 106 ? -9.803 12.419 1.253 1.00 89.12 106 TRP A CA 1
ATOM 855 C C . TRP A 1 106 ? -9.677 11.632 2.559 1.00 89.12 106 TRP A C 1
ATOM 857 O O . TRP A 1 106 ? -10.520 11.799 3.435 1.00 89.12 106 TRP A O 1
ATOM 867 N N . ALA A 1 107 ? -8.621 10.830 2.722 1.00 84.94 107 ALA A N 1
ATOM 868 C CA . ALA A 1 107 ? -8.392 10.069 3.948 1.00 84.94 107 ALA A CA 1
ATOM 869 C C . ALA A 1 107 ? -8.156 10.983 5.163 1.00 84.94 107 ALA A C 1
ATOM 871 O O . ALA A 1 107 ? -8.833 10.834 6.180 1.00 84.94 107 ALA A O 1
ATOM 872 N N . LEU A 1 108 ? -7.265 11.972 5.035 1.00 83.25 108 LEU A N 1
ATOM 873 C CA . LEU A 1 108 ? -6.938 12.933 6.096 1.00 83.25 108 LEU A CA 1
ATOM 874 C C . LEU A 1 108 ? -8.167 13.698 6.588 1.00 83.25 108 LEU A C 1
ATOM 876 O O . LEU A 1 108 ? -8.348 13.864 7.790 1.00 83.25 108 LEU A O 1
ATOM 880 N N . LYS A 1 109 ? -9.067 14.087 5.675 1.00 88.31 109 LYS A N 1
ATOM 881 C CA . LYS A 1 109 ? -10.324 14.757 6.030 1.00 88.31 109 LYS A CA 1
ATOM 882 C C . LYS A 1 109 ? -11.135 13.966 7.059 1.00 88.31 109 LYS A C 1
ATOM 884 O O . LYS A 1 109 ? -11.768 14.573 7.915 1.00 88.31 109 LYS A O 1
ATOM 889 N N . TRP A 1 110 ? -11.164 12.641 6.948 1.00 85.75 110 TRP A N 1
ATOM 890 C CA . TRP A 1 110 ? -11.905 11.786 7.875 1.00 85.75 110 TRP A CA 1
ATOM 891 C C . TRP A 1 110 ? -11.120 11.478 9.146 1.00 85.75 110 TRP A C 1
ATOM 893 O O . TRP A 1 110 ? -11.725 11.369 10.212 1.00 85.75 110 TRP A O 1
ATOM 903 N N . ILE A 1 111 ? -9.795 11.366 9.046 1.00 76.69 111 ILE A N 1
ATOM 904 C CA . ILE A 1 111 ? -8.906 11.156 10.196 1.00 76.69 111 ILE A CA 1
ATOM 905 C C . ILE A 1 111 ? -9.023 12.332 11.172 1.00 76.69 111 ILE A C 1
ATOM 907 O O . ILE A 1 111 ? -9.289 12.122 12.352 1.00 76.69 111 ILE A O 1
ATOM 911 N N . ASP A 1 112 ? -8.939 13.562 10.667 1.00 77.81 112 ASP A N 1
ATOM 912 C CA . ASP A 1 112 ? -9.010 14.788 11.475 1.00 77.81 112 ASP A CA 1
ATOM 913 C C . ASP A 1 112 ? -10.451 15.250 11.755 1.00 77.81 112 ASP A C 1
ATOM 915 O O . ASP A 1 112 ? -10.692 16.364 12.230 1.00 77.81 112 ASP A O 1
ATOM 919 N N . SER A 1 113 ? -11.439 14.410 11.443 1.00 81.44 113 SER A N 1
ATOM 920 C CA . SER A 1 113 ? -12.844 14.748 11.632 1.00 81.44 113 SER A CA 1
ATOM 921 C C . SER A 1 113 ? -13.309 14.526 13.074 1.00 81.44 113 SER A C 1
ATOM 923 O O . SER A 1 113 ? -12.898 13.591 13.764 1.00 81.44 113 SER A O 1
ATOM 925 N N . GLY A 1 114 ? -14.258 15.355 13.511 1.00 81.81 114 GLY A N 1
ATOM 926 C CA . GLY A 1 114 ? -14.975 15.175 14.776 1.00 81.81 114 GLY A CA 1
ATOM 927 C C . GLY A 1 114 ? -16.070 14.101 14.736 1.00 81.81 114 GLY A C 1
ATOM 928 O O . GLY A 1 114 ? -16.909 14.088 15.634 1.00 81.81 114 GLY A O 1
ATOM 929 N N . GLU A 1 115 ? -16.100 13.252 13.702 1.00 88.81 115 GLU A N 1
ATOM 930 C CA . GLU A 1 115 ? -17.131 12.224 13.511 1.00 88.81 115 GLU A CA 1
ATOM 931 C C . GLU A 1 115 ? -17.039 11.112 14.569 1.00 88.81 115 GLU A C 1
ATOM 933 O O . GLU A 1 115 ? -16.129 11.070 15.402 1.00 88.81 115 GLU A O 1
ATOM 938 N N . SER A 1 116 ? -17.991 10.185 14.581 1.00 89.31 116 SER A N 1
ATOM 939 C CA . SER A 1 116 ? -17.955 9.078 15.536 1.00 89.31 116 SER A CA 1
ATOM 940 C C . SER A 1 116 ? -16.835 8.074 15.225 1.00 89.31 116 SER A C 1
ATOM 942 O O . SER A 1 116 ? -16.399 7.914 14.082 1.00 89.31 116 SER A O 1
ATOM 944 N N . PHE A 1 117 ? -16.414 7.313 16.243 1.00 87.19 117 PHE A N 1
ATOM 945 C CA . PHE A 1 117 ? -15.505 6.175 16.057 1.00 87.19 117 PHE A CA 1
ATOM 946 C C . PHE A 1 117 ? -16.028 5.196 14.993 1.00 87.19 117 PHE A C 1
ATOM 948 O O . PHE A 1 117 ? -15.257 4.702 14.176 1.00 87.19 117 PHE A O 1
ATOM 955 N N . ALA A 1 118 ? -17.343 4.947 14.968 1.00 89.19 118 ALA A N 1
ATOM 956 C CA . ALA A 1 118 ? -17.975 4.045 14.009 1.00 89.19 118 ALA A CA 1
ATOM 957 C C . ALA A 1 118 ? -17.805 4.522 12.559 1.00 89.19 118 ALA A C 1
ATOM 959 O O . ALA A 1 118 ? -17.487 3.720 11.683 1.00 89.19 118 ALA A O 1
ATOM 960 N N . GLU A 1 119 ? -17.995 5.819 12.311 1.00 90.00 119 GLU A N 1
ATOM 961 C CA . GLU A 1 119 ? -17.833 6.419 10.983 1.00 90.00 119 GLU A CA 1
ATOM 962 C C . GLU A 1 119 ? -16.372 6.397 10.544 1.00 90.00 119 GLU A C 1
ATOM 964 O O . GLU A 1 119 ? -16.072 5.922 9.447 1.00 90.00 119 GLU A O 1
ATOM 969 N N . ARG A 1 120 ? -15.447 6.806 11.425 1.00 88.88 120 ARG A N 1
ATOM 970 C CA . ARG A 1 120 ? -14.005 6.727 11.145 1.00 88.88 120 ARG A CA 1
ATOM 971 C C . ARG A 1 120 ? -13.549 5.292 10.870 1.00 88.88 120 ARG A C 1
ATOM 973 O O . ARG A 1 120 ? -12.719 5.074 9.992 1.00 88.88 120 ARG A O 1
ATOM 980 N N . LEU A 1 121 ? -14.113 4.305 11.566 1.00 89.25 121 LEU A N 1
ATOM 981 C CA . LEU A 1 121 ? -13.799 2.892 11.358 1.00 89.25 121 LEU A CA 1
ATOM 982 C C . LEU A 1 121 ? -14.279 2.374 9.992 1.00 89.25 121 LEU A C 1
ATOM 984 O O . LEU A 1 121 ? -13.563 1.604 9.355 1.00 89.25 121 LEU A O 1
ATOM 988 N N . ILE A 1 122 ? -15.451 2.810 9.514 1.00 90.12 122 ILE A N 1
ATOM 989 C CA . ILE A 1 122 ? -15.924 2.488 8.155 1.00 90.12 122 ILE A CA 1
ATOM 990 C C . ILE A 1 122 ? -14.988 3.099 7.115 1.00 90.12 122 ILE A C 1
ATOM 992 O O . ILE A 1 122 ? -14.605 2.426 6.161 1.00 90.12 122 ILE A O 1
ATOM 996 N N . VAL A 1 123 ? -14.609 4.366 7.294 1.00 89.12 123 VAL A N 1
ATOM 997 C CA . VAL A 1 123 ? -13.677 5.035 6.381 1.00 89.12 123 VAL A CA 1
ATOM 998 C C . VAL A 1 123 ? -12.350 4.288 6.327 1.00 89.12 123 VAL A C 1
ATOM 1000 O O . VAL A 1 123 ? -11.839 4.041 5.237 1.00 89.12 123 VAL A O 1
ATOM 1003 N N . PHE A 1 124 ? -11.826 3.887 7.484 1.00 87.50 124 PHE A N 1
ATOM 1004 C CA . PHE A 1 124 ? -10.608 3.095 7.567 1.00 87.50 124 PHE A CA 1
ATOM 1005 C C . PHE A 1 124 ? -10.736 1.767 6.805 1.00 87.50 124 PHE A C 1
ATOM 1007 O O . PHE A 1 124 ? -9.890 1.452 5.976 1.00 87.50 124 PHE A O 1
ATOM 1014 N N . ALA A 1 125 ? -11.843 1.037 6.973 1.00 89.88 125 ALA A N 1
ATOM 1015 C CA . ALA A 1 125 ? -12.098 -0.183 6.203 1.00 89.88 125 ALA A CA 1
ATOM 1016 C C . ALA A 1 125 ? -12.173 0.073 4.683 1.00 89.88 125 ALA A C 1
ATOM 1018 O O . ALA A 1 125 ? -11.705 -0.740 3.887 1.00 89.88 125 ALA A O 1
ATOM 1019 N N . CYS A 1 126 ? -12.732 1.211 4.256 1.00 89.56 126 CYS A N 1
ATOM 1020 C CA . CYS A 1 126 ? -12.753 1.605 2.845 1.00 89.56 126 CYS A CA 1
ATOM 1021 C C . CYS A 1 126 ? -11.352 1.905 2.301 1.00 89.56 126 CYS A C 1
ATOM 1023 O O . CYS A 1 126 ? -11.075 1.604 1.141 1.00 89.56 126 CYS A O 1
ATOM 1025 N N . VAL A 1 127 ? -10.464 2.483 3.105 1.00 86.38 127 VAL A N 1
ATOM 1026 C CA . VAL A 1 127 ? -9.069 2.678 2.704 1.00 86.38 127 VAL A CA 1
ATOM 1027 C C . VAL A 1 127 ? -8.403 1.321 2.462 1.00 86.38 127 VAL A C 1
ATOM 1029 O O . VAL A 1 127 ? -8.016 1.031 1.331 1.00 86.38 127 VAL A O 1
ATOM 1032 N N . GLU A 1 128 ? -8.345 0.478 3.490 1.00 85.00 128 GLU A N 1
ATOM 1033 C CA . GLU A 1 128 ? -7.601 -0.791 3.457 1.00 85.00 128 GLU A CA 1
ATOM 1034 C C . GLU A 1 128 ? -8.201 -1.752 2.412 1.00 85.00 128 GLU A C 1
ATOM 1036 O O . GLU A 1 128 ? -7.501 -2.429 1.662 1.00 85.00 128 GLU A O 1
ATOM 1041 N N . GLY A 1 129 ? -9.535 -1.782 2.309 1.00 85.12 129 GLY A N 1
ATOM 1042 C CA . GLY A 1 129 ? -10.258 -2.726 1.460 1.00 85.12 129 GLY A CA 1
ATOM 1043 C C . GLY A 1 129 ? -10.571 -2.242 0.043 1.00 85.12 129 GLY A C 1
ATOM 1044 O O . GLY A 1 129 ? -10.618 -3.059 -0.876 1.00 85.12 129 GLY A O 1
ATOM 1045 N N . ILE A 1 130 ? -10.822 -0.943 -0.169 1.00 90.00 130 ILE A N 1
ATOM 1046 C CA . ILE A 1 130 ? -11.256 -0.408 -1.476 1.00 90.00 130 ILE A CA 1
ATOM 1047 C C . ILE A 1 130 ? -10.123 0.358 -2.151 1.00 90.00 130 ILE A C 1
ATOM 1049 O O . ILE A 1 130 ? -9.827 0.072 -3.313 1.00 90.00 130 ILE A O 1
ATOM 1053 N N . PHE A 1 131 ? -9.469 1.299 -1.461 1.00 86.69 131 PHE A N 1
ATOM 1054 C CA . PHE A 1 131 ? -8.451 2.159 -2.085 1.00 86.69 131 PHE A CA 1
ATOM 1055 C C . PHE A 1 131 ? -7.219 1.391 -2.563 1.00 86.69 131 PHE A C 1
ATOM 1057 O O . PHE A 1 131 ? -6.529 1.894 -3.451 1.00 86.69 131 PHE A O 1
ATOM 1064 N N . PHE A 1 132 ? -6.947 0.217 -1.995 1.00 83.81 132 PHE A N 1
ATOM 1065 C CA . PHE A 1 132 ? -5.823 -0.636 -2.381 1.00 83.81 132 PHE A CA 1
ATOM 1066 C C . PHE A 1 132 ? -6.194 -1.736 -3.388 1.00 83.81 132 PHE A C 1
ATOM 1068 O O . PHE A 1 132 ? -5.319 -2.305 -4.045 1.00 83.81 132 PHE A O 1
ATOM 1075 N N . SER A 1 133 ? -7.488 -2.020 -3.561 1.00 89.19 133 SER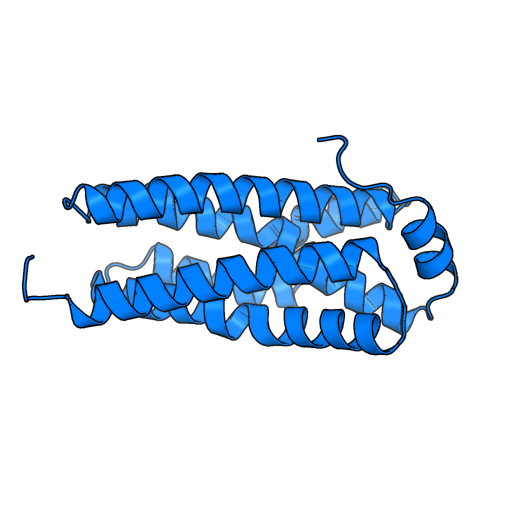 A N 1
ATOM 1076 C CA . SER A 1 133 ? -7.968 -3.180 -4.326 1.00 89.19 133 SER A CA 1
ATOM 1077 C C . SER A 1 133 ? -7.556 -3.176 -5.804 1.00 89.19 133 SER A C 1
ATOM 1079 O O . SER A 1 133 ? -7.187 -4.217 -6.356 1.00 89.19 133 SER A O 1
ATOM 1081 N N . ASP A 1 134 ? -7.574 -2.012 -6.451 1.00 89.06 134 ASP A N 1
ATOM 1082 C CA . ASP A 1 134 ? -7.213 -1.833 -7.860 1.00 89.06 134 ASP A CA 1
ATOM 1083 C C . ASP A 1 134 ? -5.709 -2.035 -8.102 1.00 89.06 134 ASP A C 1
ATOM 1085 O O . ASP A 1 134 ? -5.288 -2.691 -9.063 1.00 89.06 134 ASP A O 1
ATOM 1089 N N . SER A 1 135 ? -4.906 -1.524 -7.177 1.00 92.56 135 SER A N 1
ATOM 1090 C CA . SER A 1 135 ? -3.453 -1.616 -7.163 1.00 92.56 135 SER A CA 1
ATOM 1091 C C . SER A 1 135 ? -3.016 -3.069 -6.982 1.00 92.56 135 SER A C 1
ATOM 1093 O O . SER A 1 135 ? -2.249 -3.590 -7.797 1.00 92.56 135 SER A O 1
ATOM 1095 N N . PHE A 1 136 ? -3.606 -3.773 -6.010 1.00 94.50 136 PHE A N 1
ATOM 1096 C CA . PHE A 1 136 ? -3.352 -5.198 -5.798 1.00 94.50 136 PHE A CA 1
ATOM 1097 C C . PHE A 1 136 ? -3.768 -6.046 -6.995 1.00 94.50 136 PHE A C 1
ATOM 1099 O O . PHE A 1 136 ? -2.995 -6.892 -7.452 1.00 94.50 136 PHE A O 1
ATOM 1106 N N . CYS A 1 137 ? -4.959 -5.801 -7.548 1.00 95.50 137 CYS A N 1
ATOM 1107 C CA . CYS A 1 137 ? -5.441 -6.499 -8.737 1.00 95.50 137 CYS A CA 1
ATOM 1108 C C . CYS A 1 137 ? -4.478 -6.329 -9.922 1.00 95.50 137 CYS A C 1
ATOM 1110 O O . CYS A 1 137 ? -4.163 -7.296 -10.623 1.00 95.50 137 CYS A O 1
ATOM 1112 N N . THR A 1 138 ? -3.946 -5.122 -10.119 1.00 94.50 138 THR A N 1
ATOM 1113 C CA . THR A 1 138 ? -3.024 -4.874 -11.230 1.00 94.50 138 THR A CA 1
ATOM 1114 C C . THR A 1 138 ? -1.675 -5.561 -11.033 1.00 94.50 138 THR A C 1
ATOM 1116 O O . THR A 1 138 ? -1.108 -6.102 -11.985 1.00 94.50 138 THR A O 1
ATOM 1119 N N . ILE A 1 139 ? -1.159 -5.623 -9.808 1.00 96.69 139 ILE A N 1
ATOM 1120 C CA . ILE A 1 139 ? 0.074 -6.371 -9.551 1.00 96.69 139 ILE A CA 1
ATOM 1121 C C . ILE A 1 139 ? -0.172 -7.882 -9.730 1.00 96.69 139 ILE A C 1
ATOM 1123 O O . ILE A 1 139 ? 0.640 -8.569 -10.353 1.00 96.69 139 ILE A O 1
ATOM 1127 N N . PHE A 1 140 ? -1.336 -8.410 -9.340 1.00 97.38 140 PHE A N 1
ATOM 1128 C CA . PHE A 1 140 ? -1.718 -9.789 -9.674 1.00 97.38 140 PHE A CA 1
ATOM 1129 C C . PHE A 1 140 ? -1.814 -10.046 -11.185 1.00 97.38 140 PHE A C 1
ATOM 1131 O O . PHE A 1 140 ? -1.493 -11.143 -11.655 1.00 97.38 140 PHE A O 1
ATOM 1138 N N . TRP A 1 141 ? -2.198 -9.044 -11.977 1.00 97.06 141 TRP A N 1
ATOM 1139 C CA . TRP A 1 141 ? -2.146 -9.140 -13.435 1.00 97.06 141 TRP A CA 1
ATOM 1140 C C . TRP A 1 141 ? -0.709 -9.310 -13.963 1.00 97.06 141 TRP A C 1
ATOM 1142 O O . TRP A 1 141 ? -0.490 -10.110 -14.878 1.00 97.06 141 TRP A O 1
ATOM 1152 N N . LEU A 1 142 ? 0.287 -8.652 -13.359 1.00 96.75 142 LEU A N 1
ATOM 1153 C CA . LEU A 1 142 ? 1.704 -8.889 -13.680 1.00 96.75 142 LEU A CA 1
ATOM 1154 C C . LEU A 1 142 ? 2.135 -10.312 -13.316 1.00 96.75 142 LEU A C 1
ATOM 1156 O O . LEU A 1 142 ? 2.794 -10.972 -14.124 1.00 96.75 142 LEU A O 1
ATOM 1160 N N . LYS A 1 143 ? 1.678 -10.828 -12.165 1.00 97.38 143 LYS A N 1
ATOM 1161 C CA . LYS A 1 143 ? 1.931 -12.219 -11.749 1.00 97.38 143 LYS A CA 1
ATOM 1162 C C . LYS A 1 143 ? 1.426 -13.210 -12.791 1.00 97.38 143 LYS A C 1
ATOM 1164 O O . LYS A 1 143 ? 2.146 -14.126 -13.178 1.00 97.38 143 LYS A O 1
ATOM 1169 N N . LYS A 1 144 ? 0.209 -13.001 -13.305 1.00 97.56 144 LYS A N 1
ATOM 1170 C CA . LYS A 1 144 ? -0.380 -13.843 -14.361 1.00 97.56 144 LYS A CA 1
ATOM 1171 C C . LYS A 1 144 ? 0.472 -13.876 -15.636 1.00 97.56 144 LYS A C 1
ATOM 1173 O O . LYS A 1 144 ? 0.433 -14.860 -16.369 1.00 97.56 144 LYS A O 1
ATOM 1178 N N . ARG A 1 145 ? 1.242 -12.819 -15.897 1.00 97.44 145 ARG A N 1
ATOM 1179 C CA . ARG A 1 145 ? 2.167 -12.714 -17.034 1.00 97.44 145 ARG A CA 1
ATOM 1180 C C . ARG A 1 145 ? 3.578 -13.226 -16.732 1.00 97.44 145 ARG A C 1
ATOM 1182 O O . ARG A 1 145 ? 4.410 -13.202 -17.631 1.00 97.44 145 ARG A O 1
ATOM 1189 N N . GLY A 1 146 ? 3.851 -13.677 -15.508 1.00 96.88 146 GLY A N 1
ATOM 1190 C CA . GLY A 1 146 ? 5.177 -14.131 -15.086 1.00 96.88 146 GLY A CA 1
ATOM 1191 C C . GLY A 1 146 ? 6.199 -13.000 -14.935 1.00 96.88 146 GLY A C 1
ATOM 1192 O O . GLY A 1 146 ? 7.391 -13.234 -15.107 1.00 96.88 146 GLY A O 1
ATOM 1193 N N . LEU A 1 147 ? 5.746 -11.773 -14.655 1.00 96.88 147 LEU A N 1
ATOM 1194 C CA . LEU A 1 147 ? 6.598 -10.587 -14.534 1.00 96.88 147 LEU A CA 1
ATOM 1195 C C . LEU A 1 147 ? 6.772 -10.173 -13.070 1.00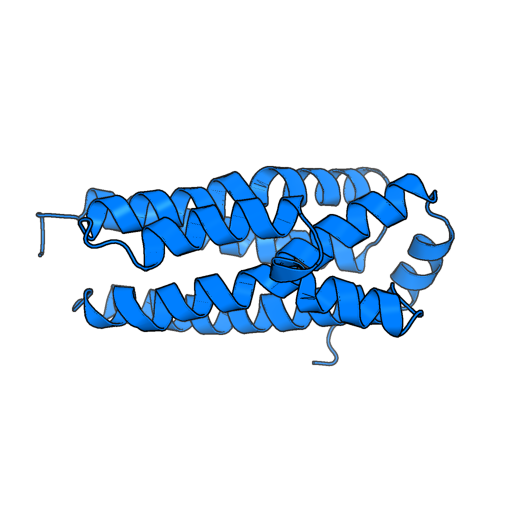 96.88 147 LEU A C 1
ATOM 1197 O O . LEU A 1 147 ? 5.905 -10.443 -12.245 1.00 96.88 147 LEU A O 1
ATOM 1201 N N . MET A 1 148 ? 7.877 -9.474 -12.784 1.00 96.81 148 MET A N 1
ATOM 1202 C CA . MET A 1 148 ? 8.188 -8.881 -11.472 1.00 96.81 148 MET A CA 1
ATOM 1203 C C . MET A 1 148 ? 7.966 -9.847 -10.279 1.00 96.81 148 MET A C 1
ATOM 1205 O O . MET A 1 148 ? 7.061 -9.630 -9.466 1.00 96.81 148 MET A O 1
ATOM 1209 N N . PRO A 1 149 ? 8.703 -10.974 -10.196 1.00 96.38 149 PRO A N 1
ATOM 1210 C CA . PRO A 1 149 ? 8.449 -12.022 -9.204 1.00 96.38 149 PRO A CA 1
ATOM 1211 C C . PRO A 1 149 ? 8.497 -11.532 -7.750 1.00 96.38 149 PRO A C 1
ATOM 1213 O O . PRO A 1 149 ? 7.687 -11.980 -6.943 1.00 96.38 149 PRO A O 1
ATOM 1216 N N . VAL A 1 150 ? 9.386 -10.599 -7.406 1.00 96.25 150 VAL A N 1
ATOM 1217 C CA . VAL A 1 150 ? 9.464 -10.066 -6.040 1.00 96.25 150 VAL A CA 1
ATOM 1218 C C . VAL A 1 150 ? 8.329 -9.091 -5.761 1.00 96.25 150 VAL A C 1
ATOM 1220 O O . VAL A 1 150 ? 7.673 -9.246 -4.735 1.00 96.25 150 VAL A O 1
ATOM 1223 N N . LEU A 1 151 ? 8.037 -8.152 -6.673 1.00 96.62 151 LEU A N 1
ATOM 1224 C CA . LEU A 1 151 ? 6.877 -7.253 -6.551 1.00 96.62 151 LEU A CA 1
ATOM 1225 C C . LEU A 1 151 ? 5.571 -8.031 -6.351 1.00 96.62 151 LEU A C 1
ATOM 1227 O O . LEU A 1 151 ? 4.728 -7.678 -5.531 1.00 96.62 151 LEU A O 1
ATOM 1231 N N . THR A 1 152 ? 5.384 -9.092 -7.133 1.00 97.25 152 THR A N 1
ATOM 1232 C CA . THR A 1 152 ? 4.157 -9.891 -7.094 1.00 97.25 152 THR A CA 1
ATOM 1233 C C . THR A 1 152 ? 4.076 -10.756 -5.842 1.00 97.25 152 THR A C 1
ATOM 1235 O O . THR A 1 152 ? 3.005 -10.848 -5.245 1.00 97.25 152 THR A O 1
ATOM 1238 N N . PHE A 1 153 ? 5.202 -11.310 -5.388 1.00 96.56 153 PHE A N 1
ATOM 1239 C CA . PHE A 1 153 ? 5.269 -12.040 -4.126 1.00 96.56 153 PHE A CA 1
ATOM 1240 C C . PHE A 1 153 ? 5.026 -11.134 -2.914 1.00 96.56 153 PHE A C 1
ATOM 1242 O O . PHE A 1 153 ? 4.247 -11.488 -2.031 1.00 96.56 153 PHE A O 1
ATOM 1249 N N . SER A 1 154 ? 5.633 -9.944 -2.866 1.00 95.88 154 SER A N 1
ATOM 1250 C CA . SER A 1 154 ? 5.371 -8.996 -1.780 1.00 95.88 154 SER A CA 1
ATOM 1251 C C . SER A 1 154 ? 3.909 -8.555 -1.778 1.00 95.88 154 SER A C 1
ATOM 1253 O O . SER A 1 154 ? 3.295 -8.492 -0.719 1.00 95.88 154 SER A O 1
ATOM 1255 N N . ASN A 1 155 ? 3.315 -8.346 -2.956 1.00 96.50 155 ASN A N 1
ATOM 1256 C CA . ASN A 1 155 ? 1.899 -8.018 -3.094 1.00 96.50 155 ASN A CA 1
ATOM 1257 C C . ASN A 1 155 ? 0.969 -9.117 -2.555 1.00 96.50 155 ASN A C 1
ATOM 1259 O O . ASN A 1 155 ? -0.072 -8.804 -1.990 1.00 96.50 155 ASN A O 1
ATOM 1263 N N . GLU A 1 156 ? 1.321 -10.399 -2.684 1.00 96.44 156 GLU A N 1
ATOM 1264 C CA . GLU A 1 156 ? 0.558 -11.494 -2.060 1.00 96.44 156 GLU A CA 1
ATOM 1265 C C . GLU A 1 156 ? 0.543 -11.406 -0.538 1.00 96.44 156 GLU A C 1
ATOM 1267 O O . GLU A 1 156 ? -0.494 -11.632 0.082 1.00 96.44 156 GLU A O 1
ATOM 1272 N N . LEU A 1 157 ? 1.691 -11.089 0.059 1.00 96.56 157 LEU A N 1
ATOM 1273 C CA . LEU A 1 157 ? 1.810 -10.966 1.507 1.00 96.56 157 LEU A CA 1
ATOM 1274 C C . LEU A 1 157 ? 1.059 -9.732 2.011 1.00 96.56 157 LEU A C 1
ATOM 1276 O O . LEU A 1 157 ? 0.237 -9.860 2.911 1.00 96.56 157 LEU A O 1
ATOM 1280 N N . ILE A 1 158 ? 1.286 -8.581 1.377 1.00 95.12 158 ILE A N 1
ATOM 1281 C CA . ILE A 1 158 ? 0.667 -7.306 1.750 1.00 95.12 158 ILE A CA 1
ATOM 1282 C C . ILE A 1 158 ? -0.851 -7.388 1.582 1.00 95.12 158 ILE A C 1
ATOM 1284 O O . ILE A 1 158 ? -1.582 -7.156 2.533 1.00 95.12 158 ILE A O 1
ATOM 1288 N N . SER A 1 159 ? -1.351 -7.830 0.422 1.00 95.25 159 SER A N 1
ATOM 1289 C CA . SER A 1 159 ? -2.804 -7.920 0.199 1.00 95.25 159 SER A CA 1
ATOM 1290 C C . SER A 1 159 ? -3.510 -8.893 1.149 1.00 95.25 159 SER A C 1
ATOM 1292 O O . SER A 1 159 ? -4.660 -8.659 1.513 1.00 95.25 159 SER A O 1
ATOM 1294 N N . ARG A 1 160 ? -2.847 -9.973 1.584 1.00 96.44 160 ARG A N 1
ATOM 1295 C CA . ARG A 1 160 ? -3.376 -10.857 2.635 1.00 96.44 160 ARG A CA 1
ATOM 1296 C C . ARG A 1 160 ? -3.526 -10.108 3.960 1.00 96.44 160 ARG A C 1
ATOM 1298 O O . ARG A 1 160 ? -4.527 -10.303 4.647 1.00 96.44 160 ARG A O 1
ATOM 1305 N N . ASP A 1 161 ? -2.527 -9.313 4.320 1.00 95.38 161 ASP A N 1
ATOM 1306 C CA . ASP A 1 161 ? -2.517 -8.549 5.565 1.00 95.38 161 ASP A CA 1
ATOM 1307 C C . ASP A 1 161 ? -3.597 -7.450 5.533 1.00 95.38 161 ASP A C 1
ATOM 1309 O O . ASP A 1 161 ? -4.410 -7.386 6.452 1.00 95.38 161 ASP A O 1
ATOM 1313 N N . GLU A 1 162 ? -3.736 -6.714 4.424 1.00 92.94 162 GLU A N 1
ATOM 1314 C CA . GLU A 1 162 ? -4.802 -5.710 4.242 1.00 92.94 162 GLU A CA 1
ATOM 1315 C C . GLU A 1 162 ? -6.215 -6.298 4.348 1.00 92.94 162 GLU A C 1
ATOM 1317 O O . GLU A 1 162 ? -7.123 -5.698 4.929 1.00 92.94 162 GLU A O 1
ATOM 1322 N N . VAL A 1 163 ? -6.426 -7.506 3.813 1.00 93.94 163 VAL A N 1
ATOM 1323 C CA . VAL A 1 163 ? -7.709 -8.210 3.966 1.00 93.94 163 VAL A CA 1
ATOM 1324 C C . VAL A 1 163 ? -7.985 -8.502 5.440 1.00 93.94 163 VAL A C 1
ATOM 1326 O O . VAL A 1 163 ? -9.102 -8.279 5.905 1.00 93.94 163 VAL A O 1
ATOM 1329 N N . LEU A 1 164 ? -6.975 -8.946 6.195 1.00 95.44 164 LEU A N 1
ATOM 1330 C CA . LEU A 1 164 ? -7.106 -9.187 7.631 1.00 95.44 164 LEU A CA 1
ATOM 1331 C C . LEU A 1 164 ? -7.411 -7.890 8.400 1.00 95.44 164 LEU A C 1
ATOM 1333 O O . LEU A 1 164 ? -8.249 -7.903 9.305 1.00 95.44 164 LEU A O 1
ATOM 1337 N N . HIS A 1 165 ? -6.768 -6.778 8.043 1.00 92.81 165 HIS A N 1
ATOM 1338 C CA . HIS A 1 165 ? -7.019 -5.468 8.646 1.00 92.81 165 HIS A CA 1
ATOM 1339 C C . HIS A 1 165 ? -8.454 -4.986 8.384 1.00 92.81 165 HIS A C 1
ATOM 1341 O O . HIS A 1 165 ? -9.165 -4.588 9.314 1.00 92.81 165 HIS A O 1
ATOM 1347 N N . CYS A 1 166 ? -8.921 -5.098 7.138 1.00 92.88 166 CYS A N 1
ATOM 1348 C CA . CYS A 1 166 ? -10.285 -4.748 6.746 1.00 92.88 166 CYS A CA 1
ATOM 1349 C C . CYS A 1 166 ? -11.336 -5.633 7.444 1.00 92.88 166 CYS A C 1
ATOM 1351 O O . CYS A 1 166 ? -12.328 -5.125 7.985 1.00 92.88 166 CYS A O 1
ATOM 1353 N N . ASP A 1 167 ? -11.100 -6.947 7.516 1.00 94.62 167 ASP A N 1
ATOM 1354 C CA . ASP A 1 167 ? -11.967 -7.888 8.233 1.00 94.62 167 ASP A CA 1
ATOM 1355 C C . ASP A 1 167 ? -12.051 -7.547 9.725 1.00 94.62 167 ASP A C 1
ATOM 1357 O O . ASP A 1 167 ? -13.135 -7.586 10.321 1.00 94.62 167 ASP A O 1
ATOM 1361 N N . PHE A 1 168 ? -10.929 -7.159 10.338 1.00 93.19 168 PHE A N 1
ATOM 1362 C CA . PHE A 1 168 ? -10.904 -6.734 11.732 1.00 93.19 168 PHE A CA 1
ATOM 1363 C C . PHE A 1 168 ? -11.671 -5.427 11.958 1.00 93.19 168 PHE A C 1
ATOM 1365 O O . PHE A 1 168 ? -12.438 -5.328 12.921 1.00 93.19 168 PHE A O 1
ATOM 1372 N N . ALA A 1 169 ? -11.550 -4.450 11.055 1.00 91.56 169 ALA A N 1
ATOM 1373 C CA . ALA A 1 169 ? -12.351 -3.229 11.109 1.00 91.56 169 ALA A CA 1
ATOM 1374 C C . ALA A 1 169 ? -13.858 -3.542 11.025 1.00 91.56 169 ALA A C 1
ATOM 1376 O O . ALA A 1 169 ? -14.647 -3.053 11.838 1.00 91.56 169 ALA A O 1
ATOM 1377 N N . CYS A 1 170 ? -14.258 -4.444 10.123 1.00 92.81 170 CYS A N 1
ATOM 1378 C CA . CYS A 1 170 ? -15.639 -4.913 10.007 1.00 92.81 170 CYS A CA 1
ATOM 1379 C C . CYS A 1 170 ? -16.125 -5.638 11.272 1.00 92.81 170 CYS A C 1
ATOM 1381 O O . CYS A 1 170 ? -17.253 -5.419 11.727 1.00 92.81 170 CYS A O 1
ATOM 1383 N N . LEU A 1 171 ? -15.288 -6.497 11.862 1.00 92.19 171 LEU A N 1
ATOM 1384 C CA . LEU A 1 171 ? -15.587 -7.175 13.123 1.00 92.19 171 LEU A CA 1
ATOM 1385 C C . LEU A 1 171 ? -15.794 -6.162 14.250 1.00 92.19 171 LEU A C 1
ATOM 1387 O O . LEU A 1 171 ? -16.773 -6.260 14.995 1.00 92.19 171 LEU A O 1
ATOM 1391 N N . ARG A 1 172 ? -14.898 -5.177 14.363 1.00 89.44 172 ARG A N 1
ATOM 1392 C CA . ARG A 1 172 ? -14.985 -4.153 15.401 1.00 89.44 172 ARG A CA 1
ATOM 1393 C C . ARG A 1 172 ? -16.242 -3.311 15.238 1.00 89.44 172 ARG A C 1
ATOM 1395 O O . ARG A 1 172 ? -16.896 -3.069 16.250 1.00 89.44 172 ARG A O 1
ATOM 1402 N N . TRP A 1 173 ? -16.613 -2.964 14.004 1.00 89.50 173 TRP A N 1
ATOM 1403 C CA . TRP A 1 173 ? -17.848 -2.244 13.691 1.00 89.50 173 TRP A CA 1
ATOM 1404 C C . TRP A 1 173 ? -19.095 -3.007 14.154 1.00 89.50 173 TRP A C 1
ATOM 1406 O O . TRP A 1 173 ? -19.942 -2.443 14.841 1.00 89.50 173 TRP A O 1
ATOM 1416 N N . ARG A 1 174 ? -19.179 -4.319 13.881 1.00 87.38 174 ARG A N 1
ATOM 1417 C CA . ARG A 1 174 ? -20.296 -5.167 14.353 1.00 87.38 174 ARG A CA 1
ATOM 1418 C C . ARG A 1 174 ? -20.382 -5.262 15.879 1.00 87.38 174 ARG A C 1
ATOM 1420 O O . ARG A 1 174 ? -21.448 -5.560 16.409 1.00 87.38 174 ARG A O 1
ATOM 1427 N N . GLY A 1 175 ? -19.260 -5.071 16.571 1.00 82.44 175 GLY A N 1
ATOM 1428 C CA . GLY A 1 175 ? -19.169 -5.109 18.029 1.00 82.44 175 GLY A CA 1
ATOM 1429 C C . GLY A 1 175 ? -19.428 -3.770 18.728 1.00 82.44 175 GLY A C 1
ATOM 1430 O O . GLY A 1 175 ? -19.423 -3.746 19.961 1.00 82.44 175 GLY A O 1
ATOM 1431 N N . ILE A 1 176 ? -19.624 -2.673 17.986 1.00 78.00 176 ILE A N 1
ATOM 1432 C CA . ILE A 1 176 ? -19.931 -1.350 18.556 1.00 78.00 176 ILE A CA 1
ATOM 1433 C C . ILE A 1 176 ? -21.253 -1.430 19.339 1.00 78.00 176 ILE A C 1
ATOM 1435 O O . ILE A 1 176 ? -22.234 -2.002 18.868 1.00 78.00 176 ILE A O 1
ATOM 1439 N N . GLY A 1 177 ? -21.264 -0.910 20.567 1.00 62.00 177 GLY A N 1
ATOM 1440 C CA . GLY A 1 177 ? -22.416 -0.906 21.476 1.00 62.00 177 GLY A CA 1
ATOM 1441 C C . GLY A 1 177 ? -22.686 -2.207 22.245 1.00 62.00 177 GLY A C 1
ATOM 1442 O O . GLY A 1 177 ? -23.505 -2.204 23.159 1.00 62.00 177 GLY A O 1
ATOM 1443 N N . ILE A 1 178 ? -22.005 -3.317 21.934 1.00 59.84 178 ILE A N 1
ATOM 1444 C CA . ILE A 1 178 ? -22.127 -4.567 22.715 1.00 59.84 178 ILE A CA 1
ATOM 1445 C C . ILE A 1 178 ? -21.179 -4.552 23.924 1.00 59.84 178 ILE A C 1
ATOM 1447 O O . ILE A 1 178 ? -21.399 -5.284 24.891 1.00 59.84 178 ILE A O 1
ATOM 1451 N N . ARG A 1 179 ? -20.106 -3.749 23.870 1.00 53.94 179 ARG A N 1
ATOM 1452 C CA . ARG A 1 179 ? -19.065 -3.727 24.909 1.00 53.94 179 ARG A CA 1
ATOM 1453 C C . ARG A 1 179 ? -18.495 -2.344 25.241 1.00 53.94 179 ARG A C 1
ATOM 1455 O O . ARG A 1 179 ? -17.666 -2.296 26.139 1.00 53.94 179 ARG A O 1
ATOM 1462 N N . ASP A 1 180 ? -18.893 -1.283 24.536 1.00 50.19 180 ASP A N 1
ATOM 1463 C CA . ASP A 1 180 ? -18.331 0.069 24.721 1.00 50.19 180 ASP A CA 1
ATOM 1464 C C . ASP A 1 180 ? -18.632 0.668 26.107 1.00 50.19 180 ASP A C 1
ATOM 1466 O O . ASP A 1 180 ? -19.751 0.440 26.625 1.00 50.19 180 ASP A O 1
#

Solvent-accessible surface area (backbone atoms only — not comparable to full-atom values): 9866 Å² total; per-residue (Å²): 134,94,84,75,82,56,69,64,32,53,60,42,58,70,71,46,52,72,67,57,48,54,54,51,52,53,49,38,19,40,52,40,33,45,43,60,62,53,47,51,45,50,65,64,45,53,58,68,73,47,82,52,67,69,60,44,52,49,53,54,51,49,52,56,50,49,53,53,52,33,52,51,32,44,52,51,47,61,67,74,41,80,55,63,68,61,42,54,44,32,63,42,12,54,82,68,32,69,76,38,22,53,56,48,51,57,50,47,57,52,68,78,41,92,67,53,71,66,58,46,39,52,52,50,27,43,45,50,52,52,73,43,45,65,56,51,51,52,43,51,52,36,44,77,70,75,38,37,65,55,65,32,52,50,46,55,56,50,54,53,51,33,51,53,53,22,52,48,37,52,52,51,56,75,46,61,81,78,74,118

Mean predicted aligned error: 4.76 Å

Nearest PDB structures (foldseek):
  3vpo-assembly1_B  TM=9.839E-01  e=2.049E-13  Homo sapiens
  3vpn-assembly1_B  TM=9.834E-01  e=3.973E-13  Homo sapiens
  3olj-assembly1_D  TM=9.811E-01  e=7.350E-13  Homo sapiens
  3vpm-assembly1_B  TM=9.847E-01  e=9.763E-13  Homo sapiens
  1h0n-assembly1_A  TM=9.854E-01  e=3.187E-12  Mus musculus

pLDDT: mean 87.95, std 9.96, range [45.22, 97.56]

Organism: NCBI:txid586398